Protein AF-A0AAW2BHH2-F1 (afdb_monomer)

Organism: NCBI:txid425828

Solvent-accessible surface area (backbone atoms only — not comparable to full-atom values): 12161 Å² total; per-residue (Å²): 84,79,45,75,45,79,40,82,60,41,51,57,51,28,44,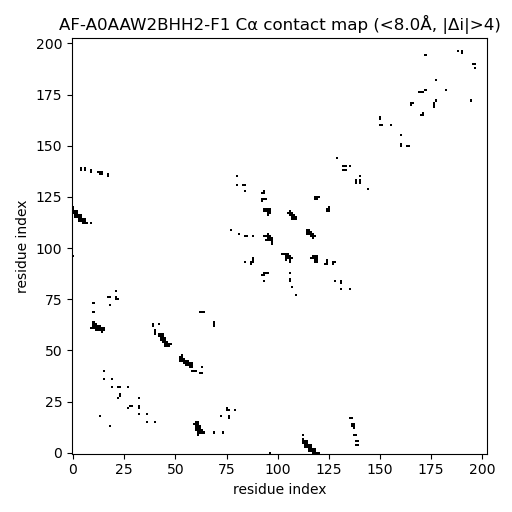57,72,58,46,53,52,41,45,51,73,73,64,53,55,66,71,58,52,51,52,54,50,52,63,61,62,70,52,71,45,62,48,74,57,96,87,41,81,42,75,83,44,72,62,93,46,27,46,61,82,91,42,78,65,41,56,55,55,50,50,52,49,50,49,48,52,48,53,56,51,50,50,36,32,73,72,61,52,36,68,22,46,55,93,45,98,87,46,74,65,43,44,66,48,83,48,95,52,51,30,39,38,28,29,53,94,40,70,69,32,50,51,50,50,51,55,56,38,58,74,37,68,44,51,63,38,70,68,47,54,51,53,49,49,55,55,70,69,46,98,60,62,69,72,55,41,54,47,52,54,31,54,83,60,69,63,48,90,39,75,66,51,46,59,76,64,73,57,87,72,64,96,80,72,81,83,55,102,78,77,72,93,74,86,83,86,78,136

Structure (mmCIF, N/CA/C/O backbone):
data_AF-A0AAW2BHH2-F1
#
_entry.id   AF-A0AAW2BHH2-F1
#
loop_
_atom_site.group_PDB
_atom_site.id
_atom_site.type_symbol
_atom_site.label_atom_id
_atom_site.label_alt_id
_atom_site.label_comp_id
_atom_site.label_asym_id
_atom_site.label_entity_id
_atom_site.label_seq_id
_atom_site.pdbx_PDB_ins_code
_atom_site.Cartn_x
_atom_site.Cartn_y
_atom_site.Cartn_z
_atom_site.occupancy
_atom_site.B_iso_or_equiv
_atom_site.auth_seq_id
_atom_site.auth_comp_id
_atom_site.auth_asym_id
_atom_site.auth_atom_id
_atom_site.pdbx_PDB_model_num
ATOM 1 N N . MET A 1 1 ? -19.112 -1.171 8.627 1.00 76.38 1 MET A N 1
ATOM 2 C CA . MET A 1 1 ? -18.986 -1.062 7.164 1.00 76.38 1 MET A CA 1
ATOM 3 C C . MET A 1 1 ? -17.786 -1.883 6.734 1.00 76.38 1 MET A C 1
ATOM 5 O O . MET A 1 1 ? -16.829 -1.964 7.495 1.00 76.38 1 MET A O 1
ATOM 9 N N . ALA A 1 2 ? -17.868 -2.522 5.568 1.00 76.38 2 ALA A N 1
ATOM 10 C CA . ALA A 1 2 ? -16.735 -3.192 4.944 1.00 76.38 2 ALA A CA 1
ATOM 11 C C . ALA A 1 2 ? -16.358 -2.416 3.679 1.00 76.38 2 ALA A C 1
ATOM 13 O O . ALA A 1 2 ? -17.188 -2.220 2.789 1.00 76.38 2 ALA A O 1
ATOM 14 N N . LEU A 1 3 ? -15.119 -1.951 3.637 1.00 78.38 3 LEU A N 1
ATOM 15 C CA . LEU A 1 3 ? -14.489 -1.291 2.515 1.00 78.38 3 LEU A CA 1
ATOM 16 C C . LEU A 1 3 ? -13.607 -2.311 1.800 1.00 78.38 3 LEU A C 1
ATOM 18 O O . LEU A 1 3 ? -12.568 -2.693 2.320 1.00 78.38 3 LEU A O 1
ATOM 22 N N . LYS A 1 4 ? -13.992 -2.734 0.597 1.00 76.62 4 LYS A N 1
ATOM 23 C CA . LYS A 1 4 ? -13.054 -3.435 -0.285 1.00 76.62 4 LYS A CA 1
ATOM 24 C C . LYS A 1 4 ? -12.142 -2.398 -0.960 1.00 76.62 4 LYS A C 1
ATOM 26 O O . LYS A 1 4 ? -12.599 -1.350 -1.413 1.00 76.62 4 LYS A O 1
ATOM 31 N N . LEU A 1 5 ? -10.857 -2.657 -1.029 1.00 72.81 5 LEU A N 1
ATOM 32 C CA . LEU A 1 5 ? -9.925 -1.933 -1.874 1.00 72.81 5 LEU A CA 1
ATOM 33 C C . LEU A 1 5 ? -9.566 -2.913 -2.976 1.00 72.81 5 LEU A C 1
ATOM 35 O O . LEU A 1 5 ? -8.912 -3.921 -2.728 1.00 72.81 5 LEU A O 1
ATOM 39 N N . ASP A 1 6 ? -10.112 -2.650 -4.155 1.00 62.47 6 ASP A N 1
ATOM 40 C CA . ASP A 1 6 ? -9.826 -3.425 -5.350 1.00 62.47 6 ASP A CA 1
ATOM 41 C C . ASP A 1 6 ? -8.616 -2.777 -6.017 1.00 62.47 6 ASP A C 1
ATOM 43 O O . ASP A 1 6 ? -8.711 -1.664 -6.548 1.00 62.47 6 ASP A O 1
ATOM 47 N N . ARG A 1 7 ? -7.445 -3.400 -5.874 1.00 61.69 7 ARG A N 1
ATOM 48 C CA . ARG A 1 7 ? -6.211 -2.868 -6.446 1.00 61.69 7 ARG A CA 1
ATOM 49 C C . ARG A 1 7 ? -6.013 -3.432 -7.845 1.00 61.69 7 ARG A C 1
ATOM 51 O O . ARG A 1 7 ? -5.146 -4.264 -8.083 1.00 61.69 7 ARG A O 1
ATOM 58 N N . SER A 1 8 ? -6.780 -2.922 -8.805 1.00 52.59 8 SER A N 1
ATOM 59 C CA . SER A 1 8 ? -6.508 -3.186 -10.219 1.00 52.59 8 SER A CA 1
ATOM 60 C C . SER A 1 8 ? -5.087 -2.715 -10.557 1.00 52.59 8 SER A C 1
ATOM 62 O O . SER A 1 8 ? -4.815 -1.511 -10.495 1.00 52.59 8 SER A O 1
ATOM 64 N N . LYS A 1 9 ? -4.200 -3.654 -10.914 1.00 64.38 9 LYS A N 1
ATOM 65 C CA . LYS A 1 9 ? -2.782 -3.398 -11.226 1.00 64.38 9 LYS A CA 1
ATOM 66 C C . LYS A 1 9 ? -2.009 -2.773 -10.054 1.00 64.38 9 LYS A C 1
ATOM 68 O O . LYS A 1 9 ? -1.330 -1.760 -10.215 1.00 64.38 9 LYS A O 1
ATOM 73 N N . ALA A 1 10 ? -2.144 -3.363 -8.864 1.00 65.12 10 ALA A N 1
ATOM 74 C CA . ALA A 1 10 ? -1.486 -2.905 -7.638 1.00 65.12 10 ALA A CA 1
ATOM 75 C C . ALA A 1 10 ? 0.036 -2.766 -7.794 1.00 65.12 10 ALA A C 1
ATOM 77 O O . ALA A 1 10 ? 0.622 -1.784 -7.337 1.00 65.12 10 ALA A O 1
ATOM 78 N N . TYR A 1 11 ? 0.644 -3.739 -8.477 1.00 68.31 11 TYR A N 1
ATOM 79 C CA . TYR A 1 11 ? 2.069 -3.769 -8.785 1.00 68.31 11 TYR A CA 1
ATOM 80 C C . TYR A 1 11 ? 2.482 -2.585 -9.656 1.00 68.31 11 TYR A C 1
ATOM 82 O O . TYR A 1 11 ? 3.465 -1.935 -9.340 1.00 68.31 11 TYR A O 1
ATOM 90 N N . ASP A 1 12 ? 1.705 -2.241 -10.682 1.00 68.75 12 ASP A N 1
ATOM 91 C CA . ASP A 1 12 ? 2.076 -1.228 -11.680 1.00 68.75 12 ASP A CA 1
ATOM 92 C C . ASP A 1 12 ? 1.965 0.215 -11.148 1.00 68.75 12 ASP A C 1
ATOM 94 O O . ASP A 1 12 ? 2.526 1.140 -11.727 1.00 68.75 12 ASP A O 1
ATOM 98 N N . ARG A 1 13 ? 1.215 0.434 -10.059 1.00 70.06 13 ARG A N 1
ATOM 99 C CA . ARG A 1 13 ? 0.904 1.776 -9.519 1.00 70.06 13 ARG A CA 1
ATOM 100 C C . ARG A 1 13 ? 1.629 2.110 -8.221 1.00 70.06 13 ARG A C 1
ATOM 102 O O . ARG A 1 13 ? 1.307 3.104 -7.572 1.00 70.06 13 ARG A O 1
ATOM 109 N N . LEU A 1 14 ? 2.550 1.259 -7.789 1.00 77.12 14 LEU A N 1
ATOM 110 C CA . LEU A 1 14 ? 3.230 1.451 -6.522 1.00 77.12 14 LEU A CA 1
ATOM 111 C C . LEU A 1 14 ? 4.313 2.532 -6.637 1.00 77.12 14 LEU A C 1
ATOM 113 O O . LEU A 1 14 ? 5.258 2.396 -7.406 1.00 77.12 14 LEU A O 1
ATOM 117 N N . GLU A 1 15 ? 4.189 3.607 -5.861 1.00 83.12 15 GLU A N 1
ATOM 118 C CA . GLU A 1 15 ? 5.183 4.683 -5.866 1.00 83.12 15 GLU A CA 1
ATOM 119 C C . GLU A 1 15 ? 6.467 4.275 -5.136 1.00 83.12 15 GLU A C 1
ATOM 121 O O . GLU A 1 15 ? 6.451 3.884 -3.965 1.00 83.12 15 GLU A O 1
ATOM 126 N N . TRP A 1 16 ? 7.600 4.429 -5.818 1.00 86.56 16 TRP A N 1
ATOM 127 C CA . TRP A 1 16 ? 8.924 4.093 -5.294 1.00 86.56 16 TRP A CA 1
ATOM 128 C C . TRP A 1 16 ? 9.300 4.912 -4.054 1.00 86.56 16 TRP A C 1
ATOM 130 O O . TRP A 1 16 ? 9.848 4.363 -3.100 1.00 86.56 16 TRP A O 1
ATOM 140 N N . GLY A 1 17 ? 8.928 6.197 -4.005 1.00 86.31 17 GLY A N 1
ATOM 141 C CA . GLY A 1 17 ? 9.189 7.049 -2.840 1.00 86.31 17 GLY A CA 1
ATOM 142 C C . GLY A 1 17 ? 8.531 6.529 -1.557 1.00 86.31 17 GLY A C 1
ATOM 143 O O . GLY A 1 17 ? 9.142 6.563 -0.489 1.00 86.31 17 GLY A O 1
ATOM 144 N N . TYR A 1 18 ? 7.318 5.977 -1.659 1.00 83.19 18 TYR A N 1
ATOM 145 C CA . TYR A 1 18 ? 6.652 5.332 -0.527 1.00 83.19 18 TYR A CA 1
ATOM 146 C C . TYR A 1 18 ? 7.375 4.050 -0.100 1.00 83.19 18 TYR A C 1
ATOM 148 O O . TYR A 1 18 ? 7.601 3.847 1.092 1.00 83.19 18 TYR A O 1
ATOM 156 N N . MET A 1 19 ? 7.783 3.207 -1.055 1.00 84.81 19 MET A N 1
ATOM 157 C CA . MET A 1 19 ? 8.531 1.985 -0.747 1.00 84.81 19 MET A CA 1
ATOM 158 C C . MET A 1 19 ? 9.811 2.291 0.027 1.00 84.81 19 MET A C 1
ATOM 160 O O . MET A 1 19 ? 10.048 1.690 1.071 1.00 84.81 19 MET A O 1
ATOM 164 N N . GLN A 1 20 ? 10.599 3.257 -0.445 1.00 89.50 20 GLN A N 1
ATOM 165 C CA . GLN A 1 20 ? 11.833 3.659 0.220 1.00 89.50 20 GLN A CA 1
ATOM 166 C C . GLN A 1 20 ? 11.577 4.067 1.675 1.00 89.50 20 GLN A C 1
ATOM 168 O O . GLN A 1 20 ? 12.274 3.606 2.577 1.00 89.50 20 GLN A O 1
ATOM 173 N N . GLN A 1 21 ? 10.547 4.884 1.917 1.00 86.94 21 GLN A N 1
ATOM 174 C CA . GLN A 1 21 ? 10.177 5.309 3.268 1.00 86.94 21 GLN A CA 1
ATOM 175 C C . GLN A 1 21 ? 9.778 4.126 4.153 1.00 86.94 21 GLN A C 1
ATOM 177 O O . GLN A 1 21 ? 10.190 4.082 5.310 1.00 86.94 21 GLN A O 1
ATOM 182 N N . VAL A 1 22 ? 9.017 3.161 3.625 1.00 85.62 22 VAL A N 1
ATOM 183 C CA . VAL A 1 22 ? 8.634 1.948 4.365 1.00 85.62 22 VAL A CA 1
ATOM 184 C C . VAL A 1 22 ? 9.862 1.125 4.740 1.00 85.62 22 VAL A C 1
ATOM 186 O O . VAL A 1 22 ? 10.006 0.766 5.905 1.00 85.62 22 VAL A O 1
ATOM 189 N N . LEU A 1 23 ? 10.774 0.880 3.797 1.00 86.25 23 LEU A N 1
ATOM 190 C CA . LEU A 1 23 ? 11.986 0.099 4.055 1.00 86.25 23 LEU A CA 1
ATOM 191 C C . LEU A 1 23 ? 12.881 0.773 5.107 1.00 86.25 23 LEU A C 1
ATOM 193 O O . LEU A 1 23 ? 13.354 0.120 6.036 1.00 86.25 23 LEU A O 1
ATOM 197 N N . VAL A 1 24 ? 13.053 2.094 5.026 1.00 89.00 24 VAL A N 1
ATOM 198 C CA . VAL A 1 24 ? 13.781 2.855 6.054 1.00 89.00 24 VAL A CA 1
ATOM 199 C C . VAL A 1 24 ? 13.074 2.752 7.408 1.00 89.00 24 VAL A C 1
ATOM 201 O O . VAL A 1 24 ? 13.722 2.538 8.430 1.00 89.00 24 VAL A O 1
ATOM 204 N N . LYS A 1 25 ? 11.740 2.853 7.440 1.00 85.44 25 LYS A N 1
ATOM 205 C CA . LYS A 1 25 ? 10.962 2.779 8.686 1.00 85.44 25 LYS A CA 1
ATOM 206 C C . LYS A 1 25 ? 10.978 1.390 9.326 1.00 85.44 25 LYS A C 1
ATOM 208 O O . LYS A 1 25 ? 10.884 1.299 10.544 1.00 85.44 25 LYS A O 1
ATOM 213 N N . MET A 1 26 ? 11.122 0.336 8.524 1.00 83.38 26 MET A N 1
ATOM 214 C CA . MET A 1 26 ? 11.316 -1.040 8.991 1.00 83.38 26 MET A CA 1
ATOM 215 C C . MET A 1 26 ? 12.713 -1.286 9.581 1.00 83.38 26 MET A C 1
ATOM 217 O O . MET A 1 26 ? 12.933 -2.329 10.187 1.00 83.38 26 MET A O 1
ATOM 221 N N . GLY A 1 27 ? 13.645 -0.335 9.443 1.00 85.56 27 GLY A N 1
ATOM 222 C CA . GLY A 1 27 ? 14.987 -0.424 10.019 1.00 85.56 27 GLY A CA 1
ATOM 223 C C . GLY A 1 27 ? 16.017 -1.104 9.117 1.00 85.56 27 GLY A C 1
ATOM 224 O O . GLY A 1 27 ? 17.076 -1.504 9.600 1.00 85.56 27 GLY A O 1
ATOM 225 N N . PHE A 1 28 ? 15.742 -1.242 7.816 1.00 87.50 28 PHE A N 1
ATOM 226 C CA . PHE A 1 28 ? 16.738 -1.758 6.880 1.00 87.50 28 PHE A CA 1
ATOM 227 C C . PHE A 1 28 ? 17.918 -0.792 6.734 1.00 87.50 28 PHE A C 1
ATOM 229 O O . PHE A 1 28 ? 17.757 0.429 6.707 1.00 87.50 28 PHE A O 1
ATOM 236 N N . HIS A 1 29 ? 19.120 -1.354 6.592 1.00 93.44 29 HIS A N 1
ATOM 237 C CA . HIS A 1 29 ? 20.343 -0.577 6.420 1.00 93.44 29 HIS A CA 1
ATOM 238 C C . HIS A 1 29 ? 20.291 0.260 5.131 1.00 93.44 29 HIS A C 1
ATOM 240 O O . HIS A 1 29 ? 19.939 -0.256 4.070 1.00 93.44 29 HIS A O 1
ATOM 246 N N . GLU A 1 30 ? 20.720 1.524 5.189 1.00 92.19 30 GLU A N 1
ATOM 247 C CA . GLU A 1 30 ? 20.618 2.486 4.078 1.00 92.19 30 GLU A CA 1
ATOM 248 C C . GLU A 1 30 ? 21.214 1.954 2.768 1.00 92.19 30 GLU A C 1
ATOM 250 O O . GLU A 1 30 ? 20.598 2.050 1.709 1.00 92.19 30 GLU A O 1
ATOM 255 N N . ARG A 1 31 ? 22.380 1.302 2.843 1.00 94.25 31 ARG A N 1
ATOM 256 C CA . ARG A 1 31 ? 23.014 0.659 1.680 1.00 94.25 31 ARG A CA 1
ATOM 257 C C . ARG A 1 31 ? 22.123 -0.398 1.022 1.00 94.25 31 ARG A C 1
ATOM 259 O O . ARG A 1 31 ? 22.086 -0.477 -0.199 1.00 94.25 31 ARG A O 1
ATOM 266 N N . TRP A 1 32 ? 21.423 -1.201 1.821 1.00 93.25 32 TRP A N 1
ATOM 267 C CA . TRP A 1 32 ? 20.520 -2.229 1.308 1.00 93.25 32 TRP A CA 1
ATOM 268 C C . TRP A 1 32 ? 19.291 -1.589 0.667 1.00 93.25 32 TRP A C 1
ATOM 270 O O . TRP A 1 32 ? 18.928 -1.952 -0.447 1.00 93.25 32 TRP A O 1
ATOM 280 N N . VAL A 1 33 ? 18.715 -0.570 1.314 1.00 91.75 33 VAL A N 1
ATOM 281 C CA . VAL A 1 33 ? 17.604 0.198 0.738 1.00 91.75 33 VAL A CA 1
ATOM 282 C C . VAL A 1 33 ? 18.014 0.799 -0.605 1.00 91.75 33 VAL A C 1
ATOM 284 O O . VAL A 1 33 ? 17.289 0.643 -1.580 1.00 91.75 33 VAL A O 1
ATOM 287 N N . LYS A 1 34 ? 19.195 1.418 -0.696 1.00 93.31 34 LYS A N 1
ATOM 288 C CA . LYS A 1 34 ? 19.705 2.000 -1.943 1.00 93.31 34 LYS A CA 1
ATOM 289 C C . LYS A 1 34 ? 19.821 0.964 -3.064 1.00 93.31 34 LYS A C 1
ATOM 291 O O . LYS A 1 34 ? 19.322 1.218 -4.154 1.00 93.31 34 LYS A O 1
ATOM 296 N N . LEU A 1 35 ? 20.399 -0.205 -2.781 1.00 93.00 35 LEU A N 1
ATOM 297 C CA . LEU A 1 35 ? 20.503 -1.298 -3.756 1.00 93.00 35 LEU A CA 1
ATOM 298 C C . LEU A 1 35 ? 19.124 -1.751 -4.247 1.00 93.00 35 LEU A C 1
ATOM 300 O O . LEU A 1 35 ? 18.903 -1.888 -5.444 1.00 93.00 35 LEU A O 1
ATOM 304 N N . MET A 1 36 ? 18.171 -1.921 -3.332 1.00 90.31 36 MET A N 1
ATOM 305 C CA . MET A 1 36 ? 16.802 -2.302 -3.680 1.00 90.31 36 MET A CA 1
ATOM 306 C C . MET A 1 36 ? 16.116 -1.246 -4.555 1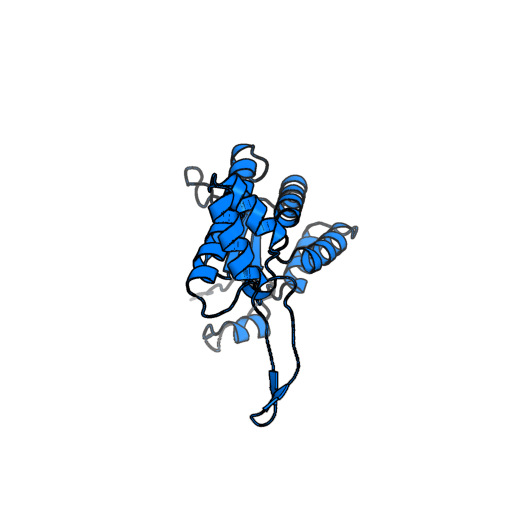.00 90.31 36 MET A C 1
ATOM 308 O O . MET A 1 36 ? 15.450 -1.592 -5.531 1.00 90.31 36 MET A O 1
ATOM 312 N N . MET A 1 37 ? 16.313 0.040 -4.244 1.00 89.94 37 MET A N 1
ATOM 313 C CA . MET A 1 37 ? 15.797 1.149 -5.049 1.00 89.94 37 MET A CA 1
ATOM 314 C C . MET A 1 37 ? 16.432 1.182 -6.446 1.00 89.94 37 MET A C 1
ATOM 316 O O . MET A 1 37 ? 15.727 1.383 -7.432 1.00 89.94 37 MET A O 1
ATOM 320 N N . GLU A 1 38 ? 17.735 0.931 -6.568 1.00 89.94 38 GLU A N 1
ATOM 321 C CA . GLU A 1 38 ? 18.419 0.806 -7.864 1.00 89.94 38 GLU A CA 1
ATOM 322 C C . GLU A 1 38 ? 17.867 -0.377 -8.682 1.00 89.94 38 GLU A C 1
ATOM 324 O O . GLU A 1 38 ? 17.618 -0.237 -9.883 1.00 89.94 38 GLU A O 1
ATOM 329 N N . CYS A 1 39 ? 17.579 -1.518 -8.042 1.00 87.38 39 CYS A N 1
ATOM 330 C CA . CYS A 1 39 ? 16.996 -2.686 -8.711 1.00 87.38 39 CYS A CA 1
ATOM 331 C C . CYS A 1 39 ? 15.612 -2.402 -9.309 1.00 87.38 39 CYS A C 1
ATOM 333 O O . CYS A 1 39 ? 15.333 -2.831 -10.427 1.00 87.38 39 CYS A O 1
ATOM 335 N N . ILE A 1 40 ? 14.743 -1.685 -8.591 1.00 86.38 40 ILE A N 1
ATOM 336 C CA . ILE A 1 40 ? 13.385 -1.396 -9.081 1.00 86.38 40 ILE A CA 1
ATOM 337 C C . ILE A 1 40 ? 13.343 -0.228 -10.075 1.00 86.38 40 ILE A C 1
ATOM 339 O O . ILE A 1 40 ? 12.488 -0.223 -10.958 1.00 86.38 40 ILE A O 1
ATOM 343 N N . THR A 1 41 ? 14.251 0.748 -9.955 1.00 86.06 41 THR A N 1
ATOM 344 C CA . THR A 1 41 ? 14.231 1.975 -10.777 1.00 86.06 41 THR A CA 1
ATOM 345 C C . THR A 1 41 ? 14.940 1.837 -12.121 1.00 86.06 41 THR A C 1
ATOM 347 O O . THR A 1 41 ? 14.629 2.570 -13.056 1.00 86.06 41 THR A O 1
ATOM 350 N N . SER A 1 42 ? 15.868 0.885 -12.244 1.00 84.31 42 SER A N 1
ATOM 351 C CA . SER A 1 42 ? 16.649 0.647 -13.467 1.00 84.31 42 SER A CA 1
ATOM 352 C C . SER A 1 42 ? 15.906 -0.140 -14.552 1.00 84.31 42 SER A C 1
ATOM 354 O O . SER A 1 42 ? 16.411 -0.281 -15.667 1.00 84.31 42 SER A O 1
ATOM 356 N N . ALA A 1 43 ? 14.713 -0.662 -14.256 1.00 80.69 43 ALA A N 1
ATOM 357 C CA . ALA A 1 43 ? 13.930 -1.430 -15.215 1.00 80.69 43 ALA A CA 1
ATOM 358 C C . ALA A 1 43 ? 13.473 -0.553 -16.392 1.00 80.69 43 ALA A C 1
ATOM 360 O O . ALA A 1 43 ? 12.948 0.536 -16.194 1.00 80.69 43 ALA A O 1
ATOM 361 N N . THR A 1 44 ? 13.606 -1.057 -17.619 1.00 81.25 44 THR A N 1
ATOM 362 C CA . THR A 1 44 ? 13.081 -0.419 -18.834 1.00 81.25 44 THR A CA 1
ATOM 363 C C . THR A 1 44 ? 12.229 -1.408 -19.620 1.00 81.25 44 THR A C 1
ATOM 365 O O . THR A 1 44 ? 12.448 -2.622 -19.583 1.00 81.25 44 THR A O 1
ATOM 368 N N . TYR A 1 45 ? 11.221 -0.892 -20.320 1.00 81.94 45 TYR A N 1
ATOM 369 C CA . TYR A 1 45 ? 10.287 -1.692 -21.104 1.00 81.94 45 TYR A CA 1
ATOM 370 C C . TYR A 1 45 ? 10.377 -1.327 -22.587 1.00 81.94 45 TYR A C 1
ATOM 372 O O . TYR A 1 45 ? 10.587 -0.173 -22.954 1.00 81.94 45 TYR A O 1
ATOM 380 N N . SER A 1 46 ? 10.175 -2.323 -23.445 1.00 83.00 46 SER A N 1
ATOM 381 C CA . SER A 1 46 ? 9.976 -2.146 -24.886 1.00 83.00 46 SER A CA 1
ATOM 382 C C . SER A 1 46 ? 8.752 -2.949 -25.310 1.00 83.00 46 SER A C 1
ATOM 384 O O . SER A 1 46 ? 8.431 -3.971 -24.698 1.00 83.00 46 SER A O 1
ATOM 386 N N . VAL A 1 47 ? 8.040 -2.472 -26.327 1.00 84.00 47 VAL A N 1
ATOM 387 C CA . VAL A 1 47 ? 6.854 -3.145 -26.861 1.00 84.00 47 VAL A CA 1
ATOM 388 C C . VAL A 1 47 ? 7.272 -3.913 -28.101 1.00 84.00 47 VAL A C 1
ATOM 390 O O . VAL A 1 47 ? 7.894 -3.354 -28.995 1.00 84.00 47 VAL A O 1
ATOM 393 N N . ILE A 1 48 ? 6.948 -5.200 -28.175 1.00 85.44 48 ILE A N 1
ATOM 394 C CA . ILE A 1 48 ? 7.214 -5.990 -29.378 1.00 85.44 48 ILE A CA 1
ATOM 395 C C . ILE A 1 48 ? 6.023 -5.822 -30.323 1.00 85.44 48 ILE A C 1
ATOM 397 O O . ILE A 1 48 ? 4.910 -6.218 -29.983 1.00 85.44 48 ILE A O 1
ATOM 401 N N . ILE A 1 49 ? 6.259 -5.239 -31.498 1.00 89.31 49 ILE A N 1
ATOM 402 C CA . ILE A 1 49 ? 5.263 -5.064 -32.561 1.00 89.31 49 ILE A CA 1
ATOM 403 C C . ILE A 1 49 ? 5.766 -5.852 -33.769 1.00 89.31 49 ILE A C 1
ATOM 405 O O . ILE A 1 49 ? 6.869 -5.609 -34.246 1.00 89.31 49 ILE A O 1
ATOM 409 N N . ASN A 1 50 ? 4.982 -6.830 -34.231 1.00 91.38 50 ASN A N 1
ATOM 410 C CA . ASN A 1 50 ? 5.338 -7.708 -35.357 1.00 91.38 50 ASN A CA 1
ATOM 411 C C . ASN A 1 50 ? 6.699 -8.425 -35.209 1.00 91.38 50 ASN A C 1
ATOM 413 O O . ASN A 1 50 ? 7.384 -8.674 -36.192 1.00 91.38 50 ASN A O 1
ATOM 417 N N . GLY A 1 51 ? 7.097 -8.765 -33.977 1.00 87.69 51 GLY A N 1
ATOM 418 C CA . GLY A 1 51 ? 8.366 -9.452 -33.690 1.00 87.69 51 GLY A CA 1
ATOM 419 C C . GLY A 1 51 ? 9.564 -8.523 -33.471 1.00 87.69 51 GLY A C 1
ATOM 420 O O . GLY A 1 51 ? 10.585 -8.970 -32.953 1.00 87.69 51 GLY A O 1
ATOM 421 N N . GLU A 1 52 ? 9.425 -7.227 -33.751 1.00 84.50 52 GLU A N 1
ATOM 422 C CA . GLU A 1 52 ? 10.482 -6.237 -33.549 1.00 84.50 52 GLU A CA 1
ATOM 423 C C . GLU A 1 52 ? 10.233 -5.378 -32.306 1.00 84.50 52 GLU A C 1
ATOM 425 O O . GLU A 1 52 ? 9.111 -4.939 -32.026 1.00 84.50 52 GLU A O 1
ATOM 430 N N . ARG A 1 53 ? 11.298 -5.117 -31.541 1.00 86.56 53 ARG A N 1
ATOM 431 C CA . ARG A 1 53 ? 11.237 -4.271 -30.343 1.00 86.56 53 ARG A CA 1
ATOM 432 C C . ARG A 1 53 ? 11.103 -2.806 -30.743 1.00 86.56 53 ARG A C 1
ATOM 434 O O . ARG A 1 53 ? 11.987 -2.252 -31.384 1.00 86.56 53 ARG A O 1
ATOM 441 N N . HIS A 1 54 ? 10.027 -2.182 -30.290 1.00 82.31 54 HIS A N 1
ATOM 442 C CA . HIS A 1 54 ? 9.695 -0.789 -30.525 1.00 82.31 54 HIS A CA 1
ATOM 443 C C . HIS A 1 54 ? 9.573 -0.026 -29.203 1.00 82.31 54 HIS A C 1
ATOM 445 O O . HIS A 1 54 ? 8.952 -0.482 -28.238 1.00 82.31 54 HIS A O 1
ATOM 451 N N . GLY A 1 55 ? 10.130 1.184 -29.192 1.00 79.56 55 GLY A N 1
ATOM 452 C CA . GLY A 1 55 ? 10.040 2.115 -28.072 1.00 79.56 55 GLY A CA 1
ATOM 453 C C . GLY A 1 55 ? 10.965 1.793 -26.895 1.00 79.56 55 GLY A C 1
ATOM 454 O O . GLY A 1 55 ? 11.420 0.666 -26.700 1.00 79.56 55 GLY A O 1
ATOM 455 N N . HIS A 1 56 ? 11.224 2.826 -26.097 1.00 83.19 56 HIS A N 1
ATOM 456 C CA . HIS A 1 56 ? 11.975 2.756 -24.850 1.00 83.19 56 HIS A CA 1
ATOM 457 C C . HIS A 1 56 ? 11.157 3.453 -23.764 1.00 83.19 56 HIS A C 1
ATOM 459 O O . HIS A 1 56 ? 11.087 4.681 -23.708 1.00 83.19 56 HIS A O 1
ATOM 465 N N . ILE A 1 57 ? 10.483 2.660 -22.937 1.00 83.19 57 ILE A N 1
ATOM 466 C CA . ILE A 1 57 ? 9.598 3.146 -21.883 1.00 83.19 57 ILE A CA 1
ATOM 467 C C . ILE A 1 57 ? 10.343 3.029 -20.560 1.00 83.19 57 ILE A C 1
ATOM 469 O O . ILE A 1 57 ? 10.673 1.929 -20.112 1.00 83.19 57 ILE A O 1
ATOM 473 N N . ILE A 1 58 ? 10.582 4.174 -19.929 1.00 81.44 58 ILE A N 1
ATOM 474 C CA . ILE A 1 58 ? 11.123 4.246 -18.574 1.00 81.44 58 ILE A CA 1
ATOM 475 C C . ILE A 1 58 ? 9.927 4.342 -17.618 1.00 81.44 58 ILE A C 1
ATOM 477 O O . ILE A 1 58 ? 9.164 5.308 -17.706 1.00 81.44 58 ILE A O 1
ATOM 481 N N . PRO A 1 59 ? 9.709 3.352 -16.740 1.00 81.06 59 PRO A N 1
ATOM 482 C CA . PRO A 1 59 ? 8.670 3.433 -15.730 1.00 81.06 59 PRO A CA 1
ATOM 483 C C . PRO A 1 59 ? 8.997 4.534 -14.720 1.00 81.06 59 PRO A C 1
ATOM 485 O O . PRO A 1 59 ? 10.143 4.714 -14.320 1.00 81.06 59 PRO A O 1
ATOM 488 N N . THR A 1 60 ? 7.971 5.244 -14.263 1.00 76.69 60 THR A N 1
ATOM 489 C CA . THR A 1 60 ? 8.078 6.218 -13.162 1.00 76.69 60 THR A CA 1
ATOM 490 C C . THR A 1 60 ? 7.602 5.641 -11.828 1.00 76.69 60 THR A C 1
ATOM 492 O O . THR A 1 60 ? 7.559 6.340 -10.818 1.00 76.69 60 THR A O 1
ATOM 495 N N . GLY A 1 61 ? 7.179 4.377 -11.828 1.00 80.56 61 GLY A N 1
ATOM 496 C CA . GLY A 1 61 ? 6.625 3.687 -10.679 1.00 80.56 61 GLY A CA 1
ATOM 497 C C . GLY A 1 61 ? 6.213 2.265 -11.028 1.00 80.56 61 GLY A C 1
ATOM 498 O O . GLY A 1 61 ? 6.215 1.850 -12.188 1.00 80.56 61 GLY A O 1
ATOM 499 N N . GLY A 1 62 ? 5.845 1.538 -9.986 1.00 79.81 62 GLY A N 1
ATOM 500 C CA . GLY A 1 62 ? 5.421 0.158 -10.058 1.00 79.81 62 GLY A CA 1
ATOM 501 C C . GLY A 1 62 ? 6.562 -0.848 -9.953 1.00 79.81 62 GLY A C 1
ATOM 502 O O . GLY A 1 62 ? 7.738 -0.504 -9.848 1.00 79.81 62 GLY A O 1
ATOM 503 N N . LEU A 1 63 ? 6.185 -2.118 -9.923 1.00 82.25 63 LEU A N 1
ATOM 504 C CA . LEU A 1 63 ? 7.079 -3.253 -9.756 1.00 82.25 63 LEU A CA 1
ATOM 505 C C . LEU A 1 63 ? 6.980 -4.186 -10.952 1.00 82.25 63 LEU A C 1
ATOM 507 O O . LEU A 1 63 ? 5.930 -4.307 -11.586 1.00 82.25 63 LEU A O 1
ATOM 511 N N . ARG A 1 64 ? 8.087 -4.862 -11.250 1.00 81.56 64 ARG A N 1
ATOM 512 C CA . ARG A 1 64 ? 8.164 -5.774 -12.383 1.00 81.56 64 ARG A CA 1
ATOM 513 C C . ARG A 1 64 ? 7.361 -7.036 -12.077 1.00 81.56 64 ARG A C 1
ATOM 515 O O . ARG A 1 64 ? 7.676 -7.789 -11.160 1.00 81.56 64 ARG A O 1
ATOM 522 N N . GLN A 1 65 ? 6.328 -7.302 -12.869 1.00 74.44 65 GLN A N 1
ATOM 523 C CA . GLN A 1 65 ? 5.583 -8.554 -12.746 1.00 74.44 65 GLN A CA 1
ATOM 524 C C . GLN A 1 65 ? 6.465 -9.747 -13.146 1.00 74.44 65 GLN A C 1
ATOM 526 O O . GLN A 1 65 ? 7.227 -9.678 -14.112 1.00 74.44 65 GLN A O 1
ATOM 531 N N . GLY A 1 66 ? 6.363 -10.839 -12.387 1.00 75.25 66 GLY A N 1
ATOM 532 C CA . GLY A 1 66 ? 7.163 -12.052 -12.593 1.00 75.25 66 GLY A CA 1
ATOM 533 C C . GLY A 1 66 ? 8.562 -12.018 -11.970 1.00 75.25 66 GLY A C 1
ATOM 534 O O . GLY A 1 66 ? 9.265 -13.022 -12.029 1.00 75.25 66 GLY A O 1
ATOM 535 N N . ASP A 1 67 ? 8.962 -10.907 -11.348 1.00 79.62 67 ASP A N 1
ATOM 536 C CA . ASP A 1 67 ? 10.175 -10.843 -10.535 1.00 79.62 67 ASP A CA 1
ATOM 537 C C . ASP A 1 67 ? 9.874 -11.312 -9.094 1.00 79.62 67 ASP A C 1
ATOM 539 O O . ASP A 1 67 ? 8.993 -10.742 -8.438 1.00 79.62 67 ASP A O 1
ATOM 543 N N . PRO A 1 68 ? 10.582 -12.331 -8.568 1.00 80.94 68 PRO A N 1
ATOM 544 C CA . PRO A 1 68 ? 10.372 -12.811 -7.204 1.00 80.94 68 PRO A CA 1
ATOM 545 C C . PRO A 1 68 ? 10.583 -11.720 -6.144 1.00 80.94 68 PRO A C 1
ATOM 547 O O . PRO A 1 68 ? 9.899 -11.733 -5.121 1.00 80.94 68 PRO A O 1
ATOM 550 N N . LEU A 1 69 ? 11.470 -10.748 -6.383 1.00 82.94 69 LEU A N 1
ATOM 551 C CA . LEU A 1 69 ? 11.747 -9.661 -5.439 1.00 82.94 69 LEU A CA 1
ATOM 552 C C . LEU A 1 69 ? 10.556 -8.705 -5.296 1.00 82.94 69 LEU A C 1
ATOM 554 O O . LEU A 1 69 ? 10.218 -8.259 -4.197 1.00 82.94 69 LEU A O 1
ATOM 558 N N . SER A 1 70 ? 9.883 -8.440 -6.414 1.00 81.81 70 SER A N 1
ATOM 559 C CA . SER A 1 70 ? 8.730 -7.547 -6.499 1.00 81.81 70 SER A CA 1
ATOM 560 C C . SER A 1 70 ? 7.561 -8.004 -5.614 1.00 81.81 70 SER A C 1
ATOM 562 O O . SER A 1 70 ? 6.859 -7.170 -5.038 1.00 81.81 70 SER A O 1
ATOM 564 N N . LEU A 1 71 ? 7.379 -9.316 -5.416 1.00 80.12 71 LEU A N 1
ATOM 565 C CA . LEU A 1 71 ? 6.364 -9.844 -4.498 1.00 80.12 71 LEU A CA 1
ATOM 566 C C . LEU A 1 71 ? 6.657 -9.470 -3.036 1.00 80.12 71 LEU A C 1
ATOM 568 O O . LEU A 1 71 ? 5.771 -8.979 -2.337 1.00 80.12 71 LEU A O 1
ATOM 572 N N . TYR A 1 72 ? 7.896 -9.661 -2.579 1.00 84.06 72 TYR A N 1
ATOM 573 C CA . TYR A 1 72 ? 8.289 -9.349 -1.201 1.00 84.06 72 TYR A CA 1
ATOM 574 C C . TYR A 1 72 ? 8.237 -7.851 -0.915 1.00 84.06 72 TYR A C 1
ATOM 576 O O . TYR A 1 72 ? 7.746 -7.430 0.131 1.00 84.06 72 TYR A O 1
ATOM 584 N N . LEU A 1 73 ? 8.688 -7.037 -1.868 1.00 83.12 73 LEU A N 1
ATOM 585 C CA . LEU A 1 73 ? 8.616 -5.584 -1.767 1.00 83.12 73 LEU A CA 1
ATOM 586 C C . LEU A 1 73 ? 7.176 -5.082 -1.629 1.00 83.12 73 LEU A C 1
ATOM 588 O O . LEU A 1 73 ? 6.883 -4.223 -0.796 1.00 83.12 73 LEU A O 1
ATOM 592 N N . PHE A 1 74 ? 6.256 -5.660 -2.400 1.00 80.44 74 PHE A N 1
ATOM 593 C CA . PHE A 1 74 ? 4.839 -5.344 -2.294 1.00 80.44 74 PHE A CA 1
ATOM 594 C C . PHE A 1 74 ? 4.252 -5.730 -0.930 1.00 80.44 74 PHE A C 1
ATOM 596 O O . PHE A 1 74 ? 3.512 -4.939 -0.340 1.00 80.44 74 PHE A O 1
ATOM 603 N N . LEU A 1 75 ? 4.610 -6.905 -0.400 1.00 80.31 75 LEU A N 1
ATOM 604 C CA . LEU A 1 75 ? 4.192 -7.340 0.936 1.00 80.31 75 LEU A CA 1
ATOM 605 C C . LEU A 1 75 ? 4.699 -6.388 2.025 1.00 80.31 75 LEU A C 1
ATOM 607 O O . LEU A 1 75 ? 3.917 -5.993 2.885 1.00 80.31 75 LEU A O 1
ATOM 611 N N . MET A 1 76 ? 5.954 -5.938 1.946 1.00 82.50 76 MET A N 1
ATOM 612 C CA . MET A 1 76 ? 6.495 -4.954 2.891 1.00 82.50 76 MET A CA 1
ATOM 613 C C . MET A 1 76 ? 5.726 -3.626 2.845 1.00 82.50 76 MET A C 1
ATOM 615 O O . MET A 1 76 ? 5.412 -3.046 3.883 1.00 82.50 76 MET A O 1
ATOM 619 N N . CYS A 1 77 ? 5.334 -3.159 1.659 1.00 82.06 77 CYS A N 1
ATOM 620 C CA . CYS A 1 77 ? 4.476 -1.980 1.536 1.00 82.06 77 CYS A CA 1
ATOM 621 C C . CYS A 1 77 ? 3.092 -2.174 2.180 1.00 82.06 77 CYS A C 1
ATOM 623 O O . CYS A 1 77 ? 2.580 -1.256 2.820 1.00 82.06 77 CYS A O 1
ATOM 625 N N . ILE A 1 78 ? 2.481 -3.353 2.033 1.00 81.00 78 ILE A N 1
ATOM 626 C CA . ILE A 1 78 ? 1.210 -3.675 2.703 1.00 81.00 78 ILE A CA 1
ATOM 627 C C . ILE A 1 78 ? 1.393 -3.713 4.220 1.00 81.00 78 ILE A C 1
ATOM 629 O O . ILE A 1 78 ? 0.534 -3.207 4.936 1.00 81.00 78 ILE A O 1
ATOM 633 N N . GLU A 1 79 ? 2.505 -4.255 4.707 1.00 83.50 79 GLU A N 1
ATOM 634 C CA . GLU A 1 79 ? 2.830 -4.286 6.134 1.00 83.50 79 GLU A CA 1
ATOM 635 C C . GLU A 1 79 ? 2.964 -2.865 6.712 1.00 83.50 79 GLU A C 1
ATOM 637 O O . GLU A 1 79 ? 2.485 -2.571 7.807 1.00 83.50 79 GLU A O 1
ATOM 642 N N . GLY A 1 80 ? 3.502 -1.921 5.933 1.00 83.19 80 GLY A N 1
ATOM 643 C CA . GLY A 1 80 ? 3.473 -0.498 6.281 1.00 83.19 80 GLY A CA 1
ATOM 644 C C . GLY A 1 80 ? 2.046 0.044 6.465 1.00 83.19 80 GLY A C 1
ATOM 645 O O . GLY A 1 80 ? 1.766 0.756 7.433 1.00 83.19 80 GLY A O 1
ATOM 646 N N . LEU A 1 81 ? 1.116 -0.317 5.572 1.00 83.25 81 LEU A N 1
ATOM 647 C CA . LEU A 1 81 ? -0.304 0.036 5.700 1.00 83.25 81 LEU A CA 1
ATOM 648 C C . LEU A 1 81 ? -0.976 -0.675 6.889 1.00 83.25 81 LEU A C 1
ATOM 650 O O . LEU A 1 81 ? -1.776 -0.048 7.587 1.00 83.25 81 LEU A O 1
ATOM 654 N N . HIS A 1 82 ? -0.635 -1.943 7.146 1.00 85.38 82 HIS A N 1
ATOM 655 C CA . HIS A 1 82 ? -1.053 -2.680 8.343 1.00 85.38 82 HIS A CA 1
ATOM 656 C C . HIS A 1 82 ? -0.666 -1.897 9.597 1.00 85.38 82 HIS A C 1
ATOM 658 O O . HIS A 1 82 ? -1.540 -1.566 10.395 1.00 85.38 82 HIS A O 1
ATOM 664 N N . GLY A 1 83 ? 0.607 -1.510 9.726 1.00 85.19 83 GLY A N 1
ATOM 665 C CA . GLY A 1 83 ? 1.105 -0.739 10.864 1.00 85.19 83 GLY A CA 1
ATOM 666 C C . GLY A 1 83 ? 0.344 0.574 11.076 1.00 85.19 83 GLY A C 1
ATOM 667 O O . GLY A 1 83 ? -0.075 0.874 12.193 1.00 85.19 83 GLY A O 1
ATOM 668 N N . LEU A 1 84 ? 0.080 1.325 10.001 1.00 85.88 84 LEU A N 1
ATOM 669 C CA . LEU A 1 84 ? -0.695 2.571 10.058 1.00 85.88 84 LEU A CA 1
ATOM 670 C C . LEU A 1 84 ? -2.132 2.363 10.567 1.00 85.88 84 LEU A C 1
ATOM 672 O O . LEU A 1 84 ? -2.609 3.137 11.400 1.00 85.88 84 LEU A O 1
ATOM 676 N N . ILE A 1 85 ? -2.823 1.327 10.086 1.00 86.88 85 ILE A N 1
ATOM 677 C CA . ILE A 1 85 ? -4.189 1.003 10.524 1.00 86.88 85 ILE A CA 1
ATOM 678 C C . ILE A 1 85 ? -4.185 0.456 11.953 1.00 86.88 85 ILE A C 1
ATOM 680 O O . ILE A 1 85 ? -5.075 0.789 12.730 1.00 86.88 85 ILE A O 1
ATOM 684 N N . SER A 1 86 ? -3.190 -0.350 12.317 1.00 88.50 86 SER A N 1
ATOM 685 C CA . SER A 1 86 ? -3.038 -0.914 13.660 1.00 88.50 86 SER A CA 1
ATOM 686 C C . SER A 1 86 ? -2.809 0.173 14.713 1.00 88.50 86 SER A C 1
ATOM 688 O O . SER A 1 86 ? -3.411 0.109 15.784 1.00 88.50 86 SER A O 1
ATOM 690 N N . ILE A 1 87 ? -2.026 1.213 14.398 1.00 87.69 87 ILE A N 1
ATOM 691 C CA . ILE A 1 87 ? -1.862 2.393 15.265 1.00 87.69 87 ILE A CA 1
ATOM 692 C C . ILE A 1 87 ? -3.200 3.121 15.432 1.00 87.69 87 ILE A C 1
ATOM 694 O O . ILE A 1 87 ? -3.666 3.292 16.554 1.00 87.69 87 ILE A O 1
ATOM 698 N N . ALA A 1 88 ? -3.879 3.451 14.330 1.00 89.69 88 ALA A N 1
ATOM 699 C CA . ALA A 1 88 ? -5.183 4.117 14.392 1.00 89.69 88 ALA A CA 1
ATOM 700 C C . ALA A 1 88 ? -6.244 3.280 15.133 1.00 89.69 88 ALA A C 1
ATOM 702 O O . ALA A 1 88 ? -7.144 3.816 15.780 1.00 89.69 88 ALA A O 1
ATOM 703 N N . ALA A 1 89 ? -6.148 1.951 15.066 1.00 90.31 89 ALA A N 1
ATOM 704 C CA . ALA A 1 89 ? -7.026 1.058 15.807 1.00 90.31 89 ALA A CA 1
ATOM 705 C C . ALA A 1 89 ? -6.734 1.051 17.310 1.00 90.31 89 ALA A C 1
ATOM 707 O O . ALA A 1 89 ? -7.667 1.082 18.117 1.00 90.31 89 ALA A O 1
ATOM 708 N N . ARG A 1 90 ? -5.452 1.049 17.687 1.00 90.19 90 ARG A N 1
ATOM 709 C CA . ARG A 1 90 ? -5.003 1.176 19.078 1.00 90.19 90 ARG A CA 1
ATOM 710 C C . ARG A 1 90 ? -5.437 2.511 19.687 1.00 90.19 90 ARG A C 1
ATOM 712 O O . ARG A 1 90 ? -5.905 2.526 20.822 1.00 90.19 90 ARG A O 1
ATOM 719 N N . ASP A 1 91 ? -5.380 3.585 18.908 1.00 92.06 91 ASP A N 1
ATOM 720 C CA . ASP A 1 91 ? -5.778 4.933 19.329 1.00 92.06 91 ASP A CA 1
ATOM 721 C C . ASP A 1 91 ? -7.310 5.135 19.330 1.00 92.06 91 ASP A C 1
ATOM 723 O O . ASP A 1 91 ? -7.807 6.233 19.565 1.00 92.06 91 ASP A O 1
ATOM 727 N N . ASN A 1 92 ? -8.091 4.067 19.102 1.00 89.50 92 ASN A N 1
ATOM 728 C CA . ASN A 1 92 ? -9.555 4.075 18.977 1.00 89.50 92 ASN A CA 1
ATOM 729 C C . ASN A 1 92 ? -10.108 4.976 17.853 1.00 89.50 92 ASN A C 1
ATOM 731 O O . ASN A 1 92 ? -11.317 5.215 17.805 1.00 89.50 92 ASN A O 1
ATOM 735 N N . GLU A 1 93 ? -9.269 5.411 16.914 1.00 88.75 93 GLU A N 1
ATOM 736 C CA . GLU A 1 93 ? -9.686 6.167 15.731 1.00 88.75 93 GLU A CA 1
ATOM 737 C C . GLU A 1 93 ? -10.322 5.262 14.666 1.00 88.75 93 GLU A C 1
ATOM 739 O O . GLU A 1 93 ? -11.154 5.715 13.885 1.00 88.75 93 GLU A O 1
ATOM 744 N N . ILE A 1 94 ? -9.961 3.972 14.639 1.00 88.69 94 ILE A N 1
ATOM 745 C CA . ILE A 1 94 ? -10.596 2.947 13.798 1.00 88.69 94 ILE A CA 1
ATOM 746 C C . ILE A 1 94 ? -10.995 1.759 14.668 1.00 88.69 94 ILE A C 1
ATOM 748 O O . ILE A 1 94 ? -10.173 0.944 15.075 1.00 88.69 94 ILE A O 1
ATOM 752 N N . ARG A 1 95 ? -12.293 1.598 14.935 1.00 86.75 95 ARG A N 1
ATOM 753 C CA . ARG A 1 95 ? -12.753 0.540 15.851 1.00 86.75 95 ARG A CA 1
ATOM 754 C C . ARG A 1 95 ? -12.807 -0.854 15.241 1.00 86.75 95 ARG A C 1
ATOM 756 O O . ARG A 1 95 ? -12.836 -1.830 15.986 1.00 86.75 95 ARG A O 1
ATOM 763 N N . GLY A 1 96 ? -12.897 -0.966 13.920 1.00 86.94 96 GLY A N 1
ATOM 764 C CA . GLY A 1 96 ? -13.143 -2.251 13.272 1.00 86.94 96 GLY A CA 1
ATOM 765 C C . GLY A 1 96 ? -14.552 -2.805 13.502 1.00 86.94 96 GLY A C 1
ATOM 766 O O . GLY A 1 96 ? -15.497 -2.106 13.895 1.00 86.94 96 GLY A O 1
ATOM 767 N N . VAL A 1 97 ? -14.704 -4.096 13.223 1.00 87.56 97 VAL A N 1
ATOM 768 C CA . VAL A 1 97 ? -15.935 -4.868 13.410 1.00 87.56 97 VAL A CA 1
ATOM 769 C C . VAL A 1 97 ? -15.616 -6.106 14.246 1.00 87.56 97 VAL A C 1
ATOM 771 O O . VAL A 1 97 ? -14.579 -6.727 14.065 1.00 87.56 97 VAL A O 1
ATOM 774 N N . SER A 1 98 ? -16.509 -6.468 15.166 1.00 87.06 98 SER A N 1
ATOM 775 C CA . SER A 1 98 ? -16.445 -7.739 15.889 1.00 87.06 98 SER A CA 1
ATOM 776 C C . SER A 1 98 ? -17.757 -8.488 15.692 1.00 87.06 98 SER A C 1
ATOM 778 O O . SER A 1 98 ? -18.819 -7.862 15.616 1.00 87.06 98 SER A O 1
ATOM 780 N N . ILE A 1 99 ? -17.666 -9.810 15.557 1.00 83.81 99 ILE A N 1
ATOM 781 C CA . ILE A 1 99 ? -18.809 -10.700 15.310 1.00 83.81 99 ILE A CA 1
ATOM 782 C C . ILE A 1 99 ? -19.574 -10.963 16.616 1.00 83.81 99 ILE A C 1
ATOM 784 O O . ILE A 1 99 ? -20.795 -11.084 16.605 1.00 83.81 99 ILE A O 1
ATOM 788 N N . CYS A 1 100 ? -18.880 -10.987 17.756 1.00 86.88 100 CYS A N 1
ATOM 789 C CA . CYS A 1 100 ? -19.460 -11.224 19.076 1.00 86.88 100 CYS A CA 1
ATOM 790 C C . CYS A 1 100 ? -18.928 -10.210 20.101 1.00 86.88 100 CYS A C 1
ATOM 792 O O . CYS A 1 100 ? -17.859 -9.634 19.925 1.00 86.88 100 CYS A O 1
ATOM 794 N N . ARG A 1 101 ? -19.670 -9.960 21.192 1.00 80.44 101 ARG A N 1
ATOM 795 C CA . ARG A 1 101 ? -19.313 -8.915 22.180 1.00 80.44 101 ARG A CA 1
ATOM 796 C C . ARG A 1 101 ? -17.915 -9.096 22.793 1.00 80.44 101 ARG A C 1
ATOM 798 O O . ARG A 1 101 ? -17.268 -8.096 23.079 1.00 80.44 101 ARG A O 1
ATOM 805 N N . ALA A 1 102 ? -17.461 -10.339 22.943 1.00 87.00 102 ALA A N 1
ATOM 806 C CA . ALA A 1 102 ? -16.136 -10.695 23.457 1.00 87.00 102 ALA A CA 1
ATOM 807 C C . ALA A 1 102 ? -15.136 -11.112 22.356 1.00 87.00 102 ALA A C 1
ATOM 809 O O . ALA A 1 102 ? -14.042 -11.575 22.659 1.00 87.00 102 ALA A O 1
ATOM 810 N N . GLY A 1 103 ? -15.506 -10.990 21.078 1.00 82.56 103 GLY A N 1
ATOM 811 C CA . GLY A 1 103 ? -14.671 -11.430 19.963 1.00 82.56 103 GLY A CA 1
ATOM 812 C C . GLY A 1 103 ? -13.590 -10.420 19.582 1.00 82.56 103 GLY A C 1
ATOM 813 O O . GLY A 1 103 ? -13.777 -9.213 19.799 1.00 82.56 103 GLY A O 1
ATOM 814 N N . PRO A 1 104 ? -12.500 -10.880 18.940 1.00 86.00 104 PRO A N 1
ATOM 815 C CA . PRO A 1 104 ? -11.458 -9.997 18.441 1.00 86.00 104 PRO A CA 1
ATOM 816 C C . PRO A 1 104 ? -12.039 -8.985 17.450 1.00 86.00 104 PRO A C 1
ATOM 818 O O . PRO A 1 104 ? -12.934 -9.287 16.655 1.00 86.00 104 PRO A O 1
ATOM 821 N N . ARG A 1 105 ? -11.528 -7.755 17.507 1.00 87.19 105 ARG A N 1
ATOM 822 C CA . ARG A 1 105 ? -11.915 -6.703 16.567 1.00 87.19 105 ARG A CA 1
ATOM 823 C C . ARG A 1 105 ? -11.113 -6.861 15.287 1.00 87.19 105 ARG A C 1
ATOM 825 O O . ARG A 1 105 ? -9.899 -6.696 15.284 1.00 87.19 105 ARG A O 1
ATOM 832 N N . LEU A 1 106 ? -11.813 -7.140 14.199 1.00 88.94 106 LEU A N 1
ATOM 833 C CA . LEU A 1 106 ? -11.243 -7.193 12.868 1.00 88.94 106 LEU A CA 1
ATOM 834 C C . LEU A 1 106 ? -11.255 -5.790 12.259 1.00 88.94 106 LEU A C 1
ATOM 836 O O . LEU A 1 106 ? -12.319 -5.187 12.098 1.00 88.94 106 LEU A O 1
ATOM 840 N N . THR A 1 107 ? -10.081 -5.264 11.924 1.00 89.00 107 THR A N 1
ATOM 841 C CA . THR A 1 107 ? -9.926 -3.943 11.292 1.00 89.00 107 THR A CA 1
ATOM 842 C C . THR A 1 107 ? -9.612 -4.055 9.811 1.00 89.00 107 THR A C 1
ATOM 844 O O . THR A 1 107 ? -10.079 -3.230 9.038 1.00 89.00 107 THR A O 1
ATOM 847 N N . HIS A 1 108 ? -8.875 -5.077 9.383 1.00 87.44 108 HIS A N 1
ATOM 848 C CA . HIS A 1 108 ? -8.569 -5.303 7.976 1.00 87.44 108 HIS A CA 1
ATOM 849 C C . HIS A 1 108 ? -8.179 -6.765 7.705 1.00 87.44 108 HIS A C 1
AT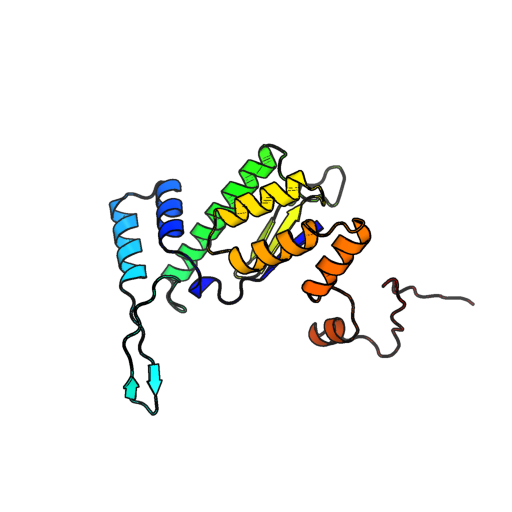OM 851 O O . HIS A 1 108 ? -7.822 -7.506 8.615 1.00 87.44 108 HIS A O 1
ATOM 857 N N . LEU A 1 109 ? -8.279 -7.168 6.441 1.00 86.56 109 LEU A N 1
ATOM 858 C CA . LEU A 1 109 ? -7.822 -8.433 5.877 1.00 86.56 109 LEU A CA 1
ATOM 859 C C . LEU A 1 109 ? -7.113 -8.100 4.569 1.00 86.56 109 LEU A C 1
ATOM 861 O O . LEU A 1 109 ? -7.736 -7.552 3.659 1.00 86.56 109 LEU A O 1
ATOM 865 N N . PHE A 1 110 ? -5.829 -8.412 4.474 1.00 82.75 110 PHE A N 1
ATOM 866 C CA . PHE A 1 110 ? -5.054 -8.191 3.260 1.00 82.75 110 PHE A CA 1
ATOM 867 C C . PHE A 1 110 ? -4.756 -9.524 2.594 1.00 82.75 110 PHE A C 1
ATOM 869 O O . PHE A 1 110 ? -4.203 -10.422 3.223 1.00 82.75 110 PHE A O 1
ATOM 876 N N . PHE A 1 111 ? -5.143 -9.652 1.327 1.00 74.62 111 PHE A N 1
ATOM 877 C CA . PHE A 1 111 ? -4.871 -10.837 0.533 1.00 74.62 111 PHE A CA 1
ATOM 878 C C . PHE A 1 111 ? -4.489 -10.428 -0.887 1.00 74.62 111 PHE A C 1
ATOM 880 O O . PHE A 1 111 ? -5.356 -10.147 -1.710 1.00 74.62 111 PHE A O 1
ATOM 887 N N . ALA A 1 112 ? -3.184 -10.388 -1.169 1.00 67.50 112 ALA A N 1
ATOM 888 C CA . ALA A 1 112 ? -2.643 -9.954 -2.458 1.00 67.50 112 ALA A CA 1
ATOM 889 C C . ALA A 1 112 ? -3.279 -8.625 -2.939 1.00 67.50 112 ALA A C 1
ATOM 891 O O . ALA A 1 112 ? -3.058 -7.568 -2.334 1.00 67.50 112 ALA A O 1
ATOM 892 N N . ASP A 1 113 ? -4.090 -8.680 -3.996 1.00 64.31 113 ASP A N 1
ATOM 893 C CA . ASP A 1 113 ? -4.765 -7.525 -4.596 1.00 64.31 113 ASP A CA 1
ATOM 894 C C . ASP A 1 113 ? -6.121 -7.191 -3.946 1.00 64.31 113 ASP A C 1
ATOM 896 O O . ASP A 1 113 ? -6.625 -6.074 -4.095 1.00 64.31 113 ASP A O 1
ATOM 900 N N . ASP A 1 114 ? -6.682 -8.124 -3.173 1.00 73.06 114 ASP A N 1
ATOM 901 C CA . ASP A 1 114 ? -7.952 -7.995 -2.470 1.00 73.06 114 ASP A CA 1
ATOM 902 C C . ASP A 1 114 ? -7.727 -7.608 -1.004 1.00 73.06 114 ASP A C 1
ATOM 904 O O . ASP A 1 114 ? -7.474 -8.435 -0.126 1.00 73.06 114 ASP A O 1
ATOM 908 N N . ASN A 1 115 ? -7.889 -6.320 -0.713 1.00 77.88 115 ASN A N 1
ATOM 909 C CA . ASN A 1 115 ? -7.811 -5.811 0.651 1.00 77.88 115 ASN A CA 1
ATOM 910 C C . ASN A 1 115 ? -9.208 -5.452 1.159 1.00 77.88 115 ASN A C 1
ATOM 912 O O . ASN A 1 115 ? -9.937 -4.695 0.522 1.00 77.88 115 ASN A O 1
ATOM 916 N N . LEU A 1 116 ? -9.591 -5.947 2.328 1.00 84.12 116 LEU A N 1
ATOM 917 C CA . LEU A 1 116 ? -10.817 -5.561 3.021 1.00 84.12 116 LEU A CA 1
ATOM 918 C C . LEU A 1 116 ? -10.454 -4.766 4.269 1.00 84.12 116 LEU A C 1
ATOM 920 O O . LEU A 1 116 ? -9.634 -5.200 5.063 1.00 84.12 116 LEU A O 1
ATOM 924 N N . ILE A 1 117 ? -11.087 -3.617 4.467 1.00 85.44 117 ILE A N 1
ATOM 925 C CA . ILE A 1 117 ? -10.957 -2.794 5.668 1.00 85.44 117 ILE A CA 1
ATOM 926 C C . ILE A 1 117 ? -12.331 -2.668 6.315 1.00 85.44 117 ILE A C 1
ATOM 928 O O . ILE A 1 117 ? -13.336 -2.400 5.661 1.00 85.44 117 ILE A O 1
ATOM 932 N N . PHE A 1 118 ? -12.387 -2.853 7.621 1.00 86.88 118 PHE A N 1
ATOM 933 C CA . PHE A 1 118 ? -13.588 -2.802 8.430 1.00 86.88 118 PHE A CA 1
ATOM 934 C C . PHE A 1 118 ? -13.509 -1.602 9.368 1.00 86.88 118 PHE A C 1
ATOM 936 O O . PHE A 1 118 ? -12.530 -1.417 10.082 1.00 86.88 118 PHE A O 1
ATOM 943 N N . HIS A 1 119 ? -14.559 -0.789 9.386 1.00 84.31 119 HIS A N 1
ATOM 944 C CA . HIS A 1 119 ? -14.681 0.356 10.292 1.00 84.31 119 HIS A CA 1
ATOM 945 C C . HIS A 1 119 ? -16.159 0.688 10.533 1.00 84.31 119 HIS A C 1
ATOM 947 O O . HIS A 1 119 ? -17.052 0.153 9.855 1.00 84.31 119 HIS A O 1
ATOM 953 N N . LYS A 1 120 ? -16.472 1.548 11.506 1.00 83.12 120 LYS A N 1
ATOM 954 C CA . LYS A 1 120 ? -17.847 2.032 11.693 1.00 83.12 120 LYS A CA 1
ATOM 955 C C . LYS A 1 120 ? -18.146 3.143 10.685 1.00 83.12 120 LYS A C 1
ATOM 957 O O . LYS A 1 120 ? -17.262 3.891 10.289 1.00 83.12 120 LYS A O 1
ATOM 962 N N . ALA A 1 121 ? -19.408 3.255 10.270 1.00 79.94 121 ALA A N 1
ATOM 963 C CA . ALA A 1 121 ? -19.873 4.328 9.386 1.00 79.94 121 ALA A CA 1
ATOM 964 C C . ALA A 1 121 ? -20.062 5.634 10.183 1.00 79.94 121 ALA A C 1
ATOM 966 O O . ALA A 1 121 ? -21.170 6.146 10.296 1.00 79.94 121 ALA A O 1
ATOM 967 N N . LYS A 1 122 ? -18.985 6.092 10.824 1.00 81.31 122 LYS A N 1
ATOM 968 C CA . LYS A 1 122 ? -18.893 7.371 11.527 1.00 81.31 122 LYS A CA 1
ATOM 969 C C . LYS A 1 122 ? -17.959 8.272 10.737 1.00 81.31 122 LYS A C 1
ATOM 971 O O . LYS A 1 122 ? -16.894 7.807 10.336 1.00 81.31 122 LYS A O 1
ATOM 976 N N . ASP A 1 123 ? -18.315 9.541 10.589 1.00 78.94 123 ASP A N 1
ATOM 977 C CA . ASP A 1 123 ? -17.560 10.482 9.754 1.00 78.94 123 ASP A CA 1
ATOM 978 C C . ASP A 1 123 ? -16.090 10.602 10.182 1.00 78.94 123 ASP A C 1
ATOM 980 O O . ASP A 1 123 ? -15.206 10.553 9.333 1.00 78.94 123 ASP A O 1
ATOM 984 N N . GLY A 1 124 ? -15.810 10.620 11.490 1.00 83.00 124 GLY A N 1
ATOM 985 C CA . GLY A 1 124 ? -14.434 10.636 12.005 1.00 83.00 124 GLY A CA 1
ATOM 986 C C . GLY A 1 124 ? -13.607 9.402 11.615 1.00 83.00 124 GLY A C 1
ATOM 987 O O . GLY A 1 124 ? -12.473 9.544 11.165 1.00 83.00 124 GLY A O 1
ATOM 988 N N . GLU A 1 125 ? -14.178 8.192 11.712 1.00 83.75 125 GLU A N 1
ATOM 989 C CA . GLU A 1 125 ? -13.474 6.958 11.312 1.00 83.75 125 GLU A CA 1
ATOM 990 C C . GLU A 1 125 ? -13.281 6.905 9.786 1.00 83.75 125 GLU A C 1
ATOM 992 O O . GLU A 1 125 ? -12.237 6.468 9.301 1.00 83.75 125 GLU A O 1
ATOM 997 N N . CYS A 1 126 ? -14.276 7.369 9.019 1.00 82.56 126 CYS A N 1
ATOM 998 C CA . CYS A 1 126 ? -14.197 7.468 7.562 1.00 82.56 126 CYS A CA 1
ATOM 999 C C . CYS A 1 126 ? -13.082 8.428 7.131 1.00 82.56 126 CYS A C 1
ATOM 1001 O O . CYS A 1 126 ? -12.264 8.066 6.285 1.00 82.56 126 CYS A O 1
ATOM 1003 N N . GLN A 1 127 ? -13.033 9.627 7.717 1.00 83.25 127 GLN A N 1
ATOM 1004 C CA . GLN A 1 127 ? -12.030 10.632 7.382 1.00 83.25 127 GLN A CA 1
ATOM 1005 C C . GLN A 1 127 ? -10.630 10.142 7.742 1.00 83.25 127 GLN A C 1
ATOM 1007 O O . GLN A 1 127 ? -9.737 10.181 6.898 1.00 83.25 127 GLN A O 1
ATOM 1012 N N . LYS A 1 128 ? -10.459 9.560 8.936 1.00 85.56 128 LYS A N 1
ATOM 1013 C CA . LYS A 1 128 ? -9.170 8.993 9.333 1.00 85.56 128 LYS A CA 1
ATOM 1014 C C . LYS A 1 128 ? -8.708 7.911 8.364 1.00 85.56 128 LYS A C 1
ATOM 1016 O O . LYS A 1 128 ? -7.549 7.898 7.961 1.00 85.56 128 LYS A O 1
ATOM 1021 N N . LEU A 1 129 ? -9.608 7.020 7.952 1.00 84.75 129 LEU A N 1
ATOM 1022 C CA . LEU A 1 129 ? -9.278 5.981 6.984 1.00 84.75 129 LEU A CA 1
ATOM 1023 C C . LEU A 1 129 ? -8.839 6.570 5.636 1.00 84.75 129 LEU A C 1
ATOM 1025 O O . LEU A 1 129 ? -7.867 6.092 5.054 1.00 84.75 129 LEU A O 1
ATOM 1029 N N . LEU A 1 130 ? -9.504 7.621 5.149 1.00 82.75 130 LEU A N 1
ATOM 1030 C CA . LEU A 1 130 ? -9.080 8.326 3.935 1.00 82.75 130 LEU A CA 1
ATOM 1031 C C . LEU A 1 130 ? -7.701 8.966 4.098 1.00 82.75 130 LEU A C 1
ATOM 1033 O O . LEU A 1 130 ? -6.895 8.885 3.173 1.00 82.75 130 LEU A O 1
ATOM 1037 N N . ASP A 1 131 ? -7.414 9.553 5.257 1.00 84.56 131 ASP A N 1
ATOM 1038 C CA . ASP A 1 131 ? -6.121 10.175 5.545 1.00 84.56 131 ASP A CA 1
ATOM 1039 C C . ASP A 1 131 ? -4.997 9.130 5.597 1.00 84.56 131 ASP A C 1
ATOM 1041 O O . ASP A 1 131 ? -3.899 9.367 5.094 1.00 84.56 131 ASP A O 1
ATOM 1045 N N . LEU A 1 132 ? -5.260 7.941 6.148 1.00 83.94 132 LEU A N 1
ATOM 1046 C CA . LEU A 1 132 ? -4.300 6.832 6.142 1.00 83.94 132 LEU A CA 1
ATOM 1047 C C . LEU A 1 132 ? -4.067 6.297 4.726 1.00 83.94 132 LEU A C 1
ATOM 1049 O O . LEU A 1 132 ? -2.921 6.114 4.323 1.00 83.94 132 LEU A O 1
ATOM 1053 N N . LEU A 1 133 ? -5.130 6.109 3.939 1.00 80.31 133 LEU A N 1
ATOM 1054 C CA . LEU A 1 133 ? -5.018 5.691 2.537 1.00 80.31 133 LEU A CA 1
ATOM 1055 C C . LEU A 1 133 ? -4.378 6.774 1.656 1.00 80.31 133 LEU A C 1
ATOM 1057 O O . LEU A 1 133 ? -3.792 6.467 0.622 1.00 80.31 133 LEU A O 1
ATOM 1061 N N . ALA A 1 134 ? -4.455 8.046 2.050 1.00 78.31 134 ALA A N 1
ATOM 1062 C CA . ALA A 1 134 ? -3.754 9.139 1.387 1.00 78.31 134 ALA A CA 1
ATOM 1063 C C . ALA A 1 134 ? -2.235 9.075 1.578 1.00 78.31 134 ALA A C 1
ATOM 1065 O O . ALA A 1 134 ? -1.517 9.526 0.691 1.00 78.31 134 ALA A O 1
ATOM 1066 N N . LYS A 1 135 ? -1.759 8.509 2.694 1.00 76.62 135 LYS A N 1
ATOM 1067 C CA . LYS A 1 135 ? -0.326 8.313 2.974 1.00 76.62 135 LYS A CA 1
ATOM 1068 C C . LYS A 1 135 ? 0.287 7.150 2.197 1.00 76.62 135 LYS A C 1
ATOM 1070 O O . LYS A 1 135 ? 1.506 7.031 2.168 1.00 76.62 135 LYS A O 1
ATOM 1075 N N . VAL A 1 136 ? -0.541 6.294 1.597 1.00 72.19 136 VAL A N 1
ATOM 1076 C CA . VAL A 1 136 ? -0.109 5.127 0.823 1.00 72.19 136 VAL A CA 1
ATOM 1077 C C . VAL A 1 136 ? -0.528 5.336 -0.637 1.00 72.19 136 VAL A C 1
ATOM 1079 O O . VAL A 1 136 ? -1.664 5.018 -1.008 1.00 72.19 136 VAL A O 1
ATOM 1082 N N . PRO A 1 137 ? 0.362 5.881 -1.489 1.00 61.84 137 PRO A N 1
ATOM 1083 C CA . PRO A 1 137 ? 0.018 6.282 -2.855 1.00 61.84 137 PRO A CA 1
ATOM 1084 C C . PRO A 1 137 ? -0.429 5.114 -3.747 1.00 61.84 137 PRO A C 1
ATOM 1086 O O . PRO A 1 137 ? -1.196 5.299 -4.689 1.00 61.84 137 PRO A O 1
ATOM 1089 N N . SER A 1 138 ? -0.025 3.888 -3.397 1.00 57.31 138 SER A N 1
ATOM 1090 C CA . SER A 1 138 ? -0.374 2.648 -4.101 1.00 57.31 138 SER A CA 1
ATOM 1091 C C . SER A 1 138 ? -1.826 2.187 -3.892 1.00 57.31 138 SER A C 1
ATOM 1093 O O . SER A 1 138 ? -2.306 1.292 -4.591 1.00 57.31 138 SER A O 1
ATOM 1095 N N . THR A 1 139 ? -2.568 2.796 -2.961 1.00 51.50 139 THR A N 1
ATOM 1096 C CA . THR A 1 139 ? -3.961 2.438 -2.643 1.00 51.50 139 THR A CA 1
ATOM 1097 C C . THR A 1 139 ? -4.945 3.402 -3.289 1.00 51.50 139 THR A C 1
ATOM 1099 O O . THR A 1 139 ? -5.475 4.269 -2.611 1.00 51.50 139 THR A O 1
ATOM 1102 N N . ALA A 1 140 ? -5.198 3.269 -4.599 1.00 48.25 140 ALA A N 1
ATOM 1103 C CA . ALA A 1 140 ? -6.340 3.872 -5.318 1.00 48.25 140 ALA A CA 1
ATOM 1104 C C . ALA A 1 140 ? -6.699 5.334 -4.932 1.00 48.25 140 ALA A C 1
ATOM 1106 O O . ALA A 1 140 ? -7.862 5.743 -5.010 1.00 48.25 140 ALA A O 1
ATOM 1107 N N . SER A 1 141 ? -5.708 6.123 -4.500 1.00 45.06 141 SER A N 1
ATOM 1108 C CA . SER A 1 141 ? -5.960 7.294 -3.653 1.00 45.06 141 SER A CA 1
ATOM 1109 C C . SER A 1 141 ? -6.663 8.394 -4.445 1.00 45.06 141 SER A C 1
ATOM 1111 O O . SER A 1 141 ? -7.517 9.099 -3.920 1.00 45.06 141 SER A O 1
ATOM 1113 N N . TYR A 1 142 ? -6.387 8.484 -5.746 1.00 44.69 142 TYR A N 1
ATOM 1114 C CA . TYR A 1 142 ? -6.942 9.511 -6.626 1.00 44.69 142 TYR A CA 1
ATOM 1115 C C . TYR A 1 142 ? -8.411 9.276 -7.002 1.00 44.69 142 TYR A C 1
ATOM 1117 O O . TYR A 1 142 ? -9.231 10.179 -6.857 1.00 44.69 142 TYR A O 1
ATOM 1125 N N . VAL A 1 143 ? -8.778 8.061 -7.423 1.00 43.62 143 VAL A N 1
ATOM 1126 C CA . VAL A 1 143 ? -10.164 7.746 -7.827 1.00 43.62 143 VAL A CA 1
ATOM 1127 C C . VAL A 1 143 ? -11.095 7.762 -6.611 1.00 43.62 143 VAL A C 1
ATOM 1129 O O . VAL A 1 143 ? -12.227 8.239 -6.680 1.00 43.62 143 VAL A O 1
ATOM 1132 N N . TRP A 1 144 ? -10.595 7.303 -5.462 1.00 44.22 144 TRP A N 1
ATOM 1133 C CA . TRP A 1 144 ? -11.383 7.195 -4.242 1.00 44.22 144 TRP A CA 1
ATOM 1134 C C . TRP A 1 144 ? -11.573 8.526 -3.514 1.00 44.22 144 TRP A C 1
ATOM 1136 O O . TRP A 1 144 ? -12.680 8.801 -3.055 1.00 44.22 144 TRP A O 1
ATOM 1146 N N . LYS A 1 145 ? -10.546 9.391 -3.468 1.00 47.22 145 LYS A N 1
ATOM 1147 C CA . LYS A 1 145 ? -10.680 10.754 -2.925 1.00 47.22 145 LYS A CA 1
ATOM 1148 C C . LYS A 1 145 ? -11.766 11.542 -3.657 1.00 47.22 145 LYS A C 1
ATOM 1150 O O . LYS A 1 145 ? -12.542 12.211 -2.986 1.00 47.22 145 LYS A O 1
ATOM 1155 N N . SER A 1 146 ? -11.868 11.433 -4.986 1.00 46.75 146 SER A N 1
ATOM 1156 C CA . SER A 1 146 ? -12.918 12.123 -5.753 1.00 46.75 146 SER A CA 1
ATOM 1157 C C . SER A 1 146 ? -14.310 11.549 -5.510 1.00 46.75 146 SER A C 1
ATOM 1159 O O . SER A 1 146 ? -15.235 12.311 -5.252 1.00 46.75 146 SER A O 1
ATOM 1161 N N . ILE A 1 147 ? -14.472 10.223 -5.538 1.00 54.31 147 ILE A N 1
ATOM 1162 C CA . ILE A 1 147 ? -15.791 9.594 -5.362 1.00 54.31 147 ILE A CA 1
ATOM 1163 C C . ILE A 1 147 ? -16.302 9.779 -3.930 1.00 54.31 147 ILE A C 1
ATOM 1165 O O . ILE A 1 147 ? -17.465 10.113 -3.728 1.00 54.31 147 ILE A O 1
ATOM 1169 N N . VAL A 1 148 ? -15.443 9.607 -2.923 1.00 55.19 148 VAL A N 1
ATOM 1170 C CA . VAL A 1 148 ? -15.831 9.780 -1.519 1.00 55.19 148 VAL A CA 1
ATOM 1171 C C . VAL A 1 148 ? -16.077 11.253 -1.212 1.00 55.19 148 VAL A C 1
ATOM 1173 O O . VAL A 1 148 ? -17.115 11.564 -0.643 1.00 55.19 148 VAL A O 1
ATOM 1176 N N . ARG A 1 149 ? -15.209 12.184 -1.635 1.00 56.00 149 ARG A N 1
ATOM 1177 C CA . ARG A 1 149 ? -15.515 13.612 -1.453 1.00 56.00 149 ARG A CA 1
ATOM 1178 C C . ARG A 1 149 ? -16.827 13.983 -2.123 1.00 56.00 149 ARG A C 1
ATOM 1180 O O . ARG A 1 149 ? -17.640 14.586 -1.452 1.00 56.00 149 ARG A O 1
ATOM 1187 N N . ALA A 1 150 ? -17.064 13.574 -3.370 1.00 55.56 150 ALA A N 1
ATOM 1188 C CA . ALA A 1 150 ? -18.304 13.891 -4.074 1.00 55.56 150 ALA A CA 1
ATOM 1189 C C . ALA A 1 150 ? -19.539 13.306 -3.372 1.00 55.56 150 ALA A C 1
ATOM 1191 O O . ALA A 1 150 ? -20.531 13.995 -3.202 1.00 55.56 150 ALA A O 1
ATOM 1192 N N . ILE A 1 151 ? -19.489 12.054 -2.911 1.00 62.31 151 ILE A N 1
ATOM 1193 C CA . ILE A 1 151 ? -20.631 11.417 -2.236 1.00 62.31 151 ILE A CA 1
ATOM 1194 C C . ILE A 1 151 ? -20.901 12.045 -0.860 1.00 62.31 151 ILE A C 1
ATOM 1196 O O . ILE A 1 151 ? -22.056 12.170 -0.453 1.00 62.31 151 ILE A O 1
ATOM 1200 N N . TRP A 1 152 ? -19.850 12.429 -0.137 1.00 60.00 152 TRP A N 1
ATOM 1201 C CA . TRP A 1 152 ? -19.949 12.963 1.223 1.00 60.00 152 TRP A CA 1
ATOM 1202 C C . TRP A 1 152 ? -20.018 14.498 1.279 1.00 60.00 152 TRP A C 1
ATOM 1204 O O . TRP A 1 152 ? -20.374 15.028 2.325 1.00 60.00 152 TRP A O 1
ATOM 1214 N N . SER A 1 153 ? -19.778 15.198 0.164 1.00 63.78 153 SER A N 1
ATOM 1215 C CA . SER A 1 153 ? -20.054 16.632 -0.013 1.00 63.78 153 SER A CA 1
ATOM 1216 C C . SER A 1 153 ? -21.486 16.918 -0.460 1.00 63.78 153 SER A C 1
ATOM 1218 O O . SER A 1 153 ? -21.893 18.074 -0.481 1.00 63.78 153 SER A O 1
ATOM 1220 N N . LEU A 1 154 ? -22.239 15.892 -0.867 1.00 64.81 154 LEU A N 1
ATOM 1221 C CA . LEU A 1 154 ? -23.648 16.044 -1.207 1.00 64.81 154 LEU A CA 1
ATOM 1222 C C . LEU A 1 154 ? -24.487 16.105 0.078 1.00 64.81 154 LEU A C 1
ATOM 1224 O O . LEU A 1 154 ? -24.388 15.232 0.956 1.00 64.81 154 LEU A O 1
ATOM 1228 N N . ASP A 1 155 ? -25.340 17.124 0.153 1.00 70.88 155 ASP A N 1
ATOM 1229 C CA . ASP A 1 155 ? -26.298 17.314 1.240 1.00 70.88 155 ASP A CA 1
ATOM 1230 C C . ASP A 1 155 ? -27.513 16.396 1.038 1.00 70.88 155 ASP A C 1
ATOM 1232 O O . ASP A 1 155 ? -28.556 16.775 0.511 1.00 70.88 155 ASP A O 1
ATOM 1236 N N . ILE A 1 156 ? -27.322 15.113 1.355 1.00 73.38 156 ILE A N 1
ATOM 1237 C CA . ILE A 1 156 ? -28.336 14.063 1.223 1.00 73.38 156 ILE A CA 1
ATOM 1238 C C . ILE A 1 156 ? -28.346 13.218 2.500 1.00 73.38 156 ILE A C 1
ATOM 1240 O O . ILE A 1 156 ? -27.272 12.908 3.033 1.00 73.38 156 ILE A O 1
ATOM 1244 N N . PRO A 1 157 ? -29.523 12.777 2.982 1.00 73.25 157 PRO A N 1
ATOM 1245 C CA . PRO A 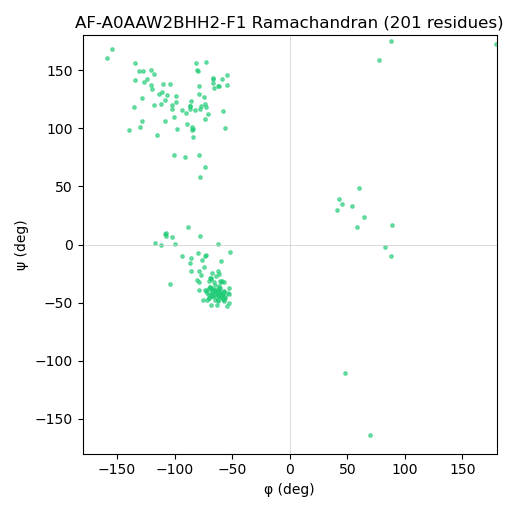1 157 ? -29.626 11.929 4.164 1.00 73.25 157 PRO A CA 1
ATOM 1246 C C . PRO A 1 157 ? -28.780 10.645 4.073 1.00 73.25 157 PRO A C 1
ATOM 1248 O O . PRO A 1 157 ? -28.577 10.051 3.009 1.00 73.25 157 PRO A O 1
ATOM 1251 N N . GLY A 1 158 ? -28.247 10.205 5.219 1.00 60.47 158 GLY A N 1
ATOM 1252 C CA . GLY A 1 158 ? -27.189 9.186 5.287 1.00 60.47 158 GLY A CA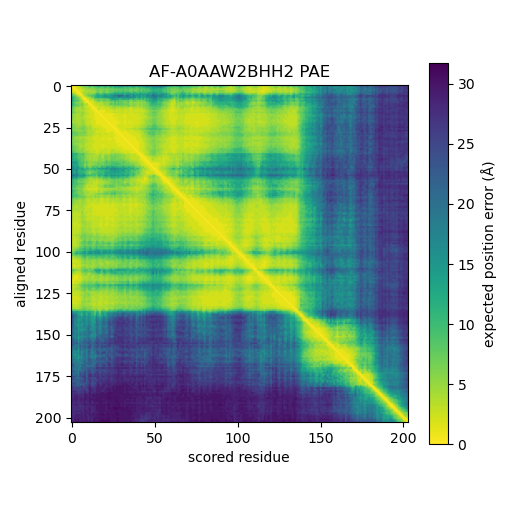 1
ATOM 1253 C C . GLY A 1 158 ? -27.561 7.812 4.712 1.00 60.47 158 GLY A C 1
ATOM 1254 O O . GLY A 1 158 ? -26.692 7.072 4.249 1.00 60.47 158 GLY A O 1
ATOM 1255 N N . ASN A 1 159 ? -28.846 7.462 4.677 1.00 63.41 159 ASN A N 1
ATOM 1256 C CA . ASN A 1 159 ? -29.359 6.275 3.984 1.00 63.41 159 ASN A CA 1
ATOM 1257 C C . ASN A 1 159 ? -29.159 6.362 2.458 1.00 63.41 159 ASN A C 1
ATOM 1259 O O . ASN A 1 159 ? -28.761 5.374 1.839 1.00 63.41 159 ASN A O 1
ATOM 1263 N N . VAL A 1 160 ? -29.348 7.543 1.867 1.00 66.81 160 VAL A N 1
ATOM 1264 C CA . VAL A 1 160 ? -29.134 7.806 0.436 1.00 66.81 160 VAL A CA 1
ATOM 1265 C C . VAL A 1 160 ? -27.649 7.831 0.116 1.00 66.81 160 VAL A C 1
ATOM 1267 O O . VAL A 1 160 ? -27.222 7.219 -0.857 1.00 66.81 160 VAL A O 1
ATOM 1270 N N . ARG A 1 161 ? -26.827 8.422 0.985 1.00 69.00 161 ARG A N 1
ATOM 1271 C CA . ARG A 1 161 ? -25.370 8.406 0.819 1.00 69.00 161 ARG A CA 1
ATOM 1272 C C . ARG A 1 161 ? -24.805 6.981 0.786 1.00 69.00 161 ARG A C 1
ATOM 1274 O O . ARG A 1 161 ? -24.013 6.637 -0.090 1.00 69.00 161 ARG A O 1
ATOM 1281 N N . ASN A 1 162 ? -25.289 6.118 1.681 1.00 60.31 162 ASN A N 1
ATOM 1282 C CA . ASN A 1 162 ? -24.958 4.690 1.692 1.00 60.31 162 ASN A CA 1
ATOM 1283 C C . ASN A 1 162 ? -25.485 3.939 0.455 1.00 60.31 162 ASN A C 1
ATOM 1285 O O . ASN A 1 162 ? -24.857 2.982 -0.003 1.00 60.31 162 ASN A O 1
ATOM 1289 N N . PHE A 1 163 ? -26.628 4.349 -0.095 1.00 66.19 163 PHE A N 1
ATOM 1290 C CA . PHE A 1 163 ? -27.179 3.780 -1.324 1.00 66.19 163 PHE A CA 1
ATOM 1291 C C . PHE A 1 163 ? -26.369 4.187 -2.563 1.00 66.19 163 PHE A C 1
ATOM 1293 O O . PHE A 1 163 ? -25.975 3.322 -3.347 1.00 66.19 163 PHE A O 1
ATOM 1300 N N . VAL A 1 164 ? -26.052 5.47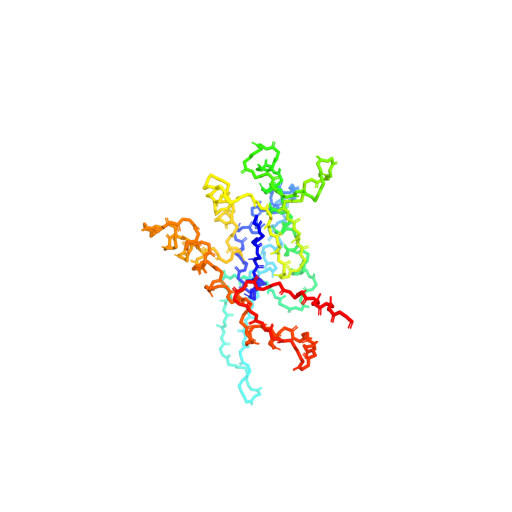4 -2.713 1.00 62.91 164 VAL A N 1
ATOM 1301 C CA . VAL A 1 164 ? -25.206 6.010 -3.792 1.00 62.91 164 VAL A CA 1
ATOM 1302 C C . VAL A 1 164 ? -23.828 5.358 -3.738 1.00 62.91 164 VAL A C 1
ATOM 1304 O O . VAL A 1 164 ? -23.348 4.835 -4.738 1.00 62.91 164 VAL A O 1
ATOM 1307 N N . TRP A 1 165 ? -23.252 5.243 -2.541 1.00 57.19 165 TRP A N 1
ATOM 1308 C CA . TRP A 1 165 ? -22.032 4.481 -2.303 1.00 57.19 165 TRP A CA 1
ATOM 1309 C C . TRP A 1 165 ? -22.090 3.038 -2.817 1.00 57.19 165 TRP A C 1
ATOM 1311 O O . TRP A 1 165 ? -21.191 2.581 -3.524 1.00 57.19 165 TRP A O 1
ATOM 1321 N N . ARG A 1 166 ? -23.155 2.303 -2.471 1.00 54.69 166 ARG A N 1
ATOM 1322 C CA . ARG A 1 166 ? -23.360 0.912 -2.907 1.00 54.69 166 ARG A CA 1
ATOM 1323 C C . ARG A 1 166 ? -23.540 0.798 -4.421 1.00 54.69 166 ARG A C 1
ATOM 1325 O O . ARG A 1 166 ? -23.076 -0.187 -5.010 1.00 54.69 166 ARG A O 1
ATOM 1332 N N . SER A 1 167 ? -24.178 1.801 -5.019 1.00 58.09 167 SER A N 1
ATOM 1333 C CA . SER A 1 167 ? -24.436 1.925 -6.456 1.00 58.09 167 SER A CA 1
ATOM 1334 C C . SER A 1 167 ? -23.145 2.150 -7.239 1.00 58.09 167 SER A C 1
ATOM 1336 O O . SER A 1 167 ? -22.823 1.346 -8.108 1.00 58.09 167 SER A O 1
ATOM 1338 N N . CYS A 1 168 ? -22.334 3.143 -6.854 1.00 57.34 168 CYS A N 1
ATOM 1339 C CA . CYS A 1 168 ? -21.034 3.443 -7.473 1.00 57.34 168 CYS A CA 1
ATOM 1340 C C . CYS A 1 168 ? -20.030 2.281 -7.392 1.00 57.34 168 CYS A C 1
ATOM 1342 O O . CYS A 1 168 ? -19.008 2.282 -8.070 1.00 57.34 168 CYS A O 1
ATOM 1344 N N . ARG A 1 169 ? -20.313 1.287 -6.547 1.00 53.69 169 ARG A N 1
ATOM 1345 C CA . ARG A 1 169 ? -19.444 0.150 -6.251 1.00 53.69 169 ARG A CA 1
ATOM 1346 C C . ARG A 1 169 ? -19.955 -1.178 -6.839 1.00 53.69 169 ARG A C 1
ATOM 1348 O O . ARG A 1 169 ? -19.443 -2.231 -6.463 1.00 53.69 169 ARG A O 1
ATOM 1355 N N . ASN A 1 170 ? -20.996 -1.165 -7.686 1.00 51.38 170 ASN A N 1
ATOM 1356 C CA . ASN A 1 170 ? -21.664 -2.377 -8.211 1.00 51.38 170 ASN A CA 1
ATOM 1357 C C . ASN A 1 170 ? -21.889 -3.450 -7.122 1.00 51.38 170 ASN A C 1
ATOM 1359 O O . ASN A 1 170 ? -21.690 -4.654 -7.293 1.00 51.38 170 ASN A O 1
ATOM 1363 N N . SER A 1 171 ? -22.246 -2.979 -5.928 1.00 52.38 171 SER A N 1
ATOM 1364 C CA . SER A 1 171 ? -22.448 -3.802 -4.730 1.00 52.38 171 SER A CA 1
ATOM 1365 C C . SER A 1 171 ? -23.907 -3.841 -4.304 1.00 52.38 171 SER A C 1
ATOM 1367 O O . SER A 1 171 ? -24.254 -4.544 -3.355 1.00 52.38 171 SER A O 1
ATOM 1369 N N . LEU A 1 172 ? -24.765 -3.142 -5.051 1.00 59.22 172 LEU A N 1
ATOM 1370 C CA . LEU A 1 172 ? -26.189 -3.410 -5.056 1.00 59.22 172 LEU A CA 1
ATOM 1371 C C . LEU A 1 172 ? -26.436 -4.840 -5.560 1.00 59.22 172 LEU A C 1
ATOM 1373 O O . LEU A 1 172 ? -25.827 -5.243 -6.560 1.00 59.22 172 LEU A O 1
ATOM 1377 N N . P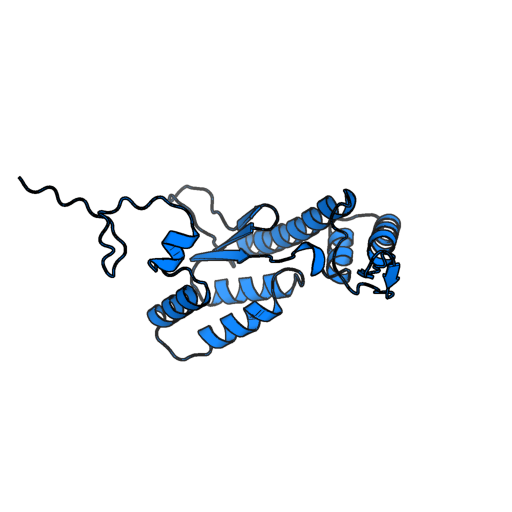RO A 1 173 ? -27.330 -5.597 -4.905 1.00 47.50 173 PRO A N 1
ATOM 1378 C CA . PRO A 1 173 ? -27.742 -6.921 -5.346 1.00 47.50 173 PRO A CA 1
ATOM 1379 C C . PRO A 1 173 ? -28.668 -6.790 -6.564 1.00 47.50 173 PRO A C 1
ATOM 1381 O O . PRO A 1 173 ? -29.860 -7.064 -6.495 1.00 47.50 173 PRO A O 1
ATOM 1384 N N . SER A 1 174 ? -28.129 -6.319 -7.688 1.00 58.53 174 SER A N 1
ATOM 1385 C CA . SER A 1 174 ? -28.816 -6.354 -8.973 1.00 58.53 174 SER A CA 1
ATOM 1386 C C . SER A 1 174 ? -28.673 -7.747 -9.584 1.00 58.53 174 SER A C 1
ATOM 1388 O O . SER A 1 174 ? -27.672 -8.441 -9.378 1.00 58.53 174 SER A O 1
ATOM 1390 N N . LYS A 1 175 ? -29.670 -8.162 -10.370 1.00 50.72 175 LYS A N 1
ATOM 1391 C CA . LYS A 1 175 ? -29.664 -9.446 -11.090 1.00 50.72 175 LYS A CA 1
ATOM 1392 C C . LYS A 1 175 ? -28.389 -9.615 -11.931 1.00 50.72 175 LYS A C 1
ATOM 1394 O O . LYS A 1 175 ? -27.801 -10.690 -11.950 1.00 50.72 175 LYS A O 1
ATOM 1399 N N . THR A 1 176 ? -27.904 -8.531 -12.535 1.00 53.66 176 THR A N 1
ATOM 1400 C CA . THR A 1 176 ? -26.638 -8.463 -13.281 1.00 53.66 176 THR A CA 1
ATOM 1401 C C . THR A 1 176 ? -25.398 -8.653 -12.398 1.00 53.66 176 THR A C 1
ATOM 1403 O O . THR A 1 176 ? -24.540 -9.463 -12.749 1.00 53.66 176 THR A O 1
ATOM 1406 N N . ASN A 1 177 ? -25.317 -8.012 -11.223 1.00 50.25 177 ASN A N 1
ATOM 1407 C CA . ASN A 1 177 ? -24.195 -8.192 -10.283 1.00 50.25 177 ASN A CA 1
ATOM 1408 C C . ASN A 1 177 ? -24.167 -9.596 -9.656 1.00 50.25 177 ASN A C 1
ATOM 1410 O O . ASN A 1 177 ? -23.100 -10.112 -9.322 1.00 50.25 177 ASN A O 1
ATOM 1414 N N . LEU A 1 178 ? -25.333 -10.231 -9.502 1.00 56.81 178 LEU A N 1
ATOM 1415 C CA . LEU A 1 178 ? -25.451 -11.611 -9.028 1.00 56.81 178 LEU A CA 1
ATOM 1416 C C . LEU A 1 178 ? -25.028 -12.628 -10.102 1.00 56.81 178 LEU A C 1
ATOM 1418 O O . LEU A 1 178 ? -24.328 -13.587 -9.781 1.00 56.81 178 LEU A O 1
ATOM 1422 N N . MET A 1 179 ? -25.377 -12.383 -11.369 1.00 56.50 179 MET A N 1
ATOM 1423 C CA . MET A 1 179 ? -24.982 -13.223 -12.511 1.00 56.50 179 MET A CA 1
ATOM 1424 C C . MET A 1 179 ? -23.470 -13.153 -12.787 1.00 56.50 179 MET A C 1
ATOM 1426 O O . MET A 1 179 ? -22.839 -14.187 -12.999 1.00 56.50 179 MET A O 1
ATOM 1430 N N . GLN A 1 180 ? -22.854 -11.965 -12.699 1.00 52.66 180 GLN A N 1
ATOM 1431 C CA . GLN A 1 180 ? -21.398 -11.803 -12.858 1.00 52.66 180 GLN A CA 1
ATOM 1432 C C . GLN A 1 180 ? -20.579 -12.524 -11.774 1.00 52.66 180 GLN A C 1
ATOM 1434 O O . GLN A 1 180 ? -19.449 -12.932 -12.027 1.00 52.66 180 GLN A O 1
ATOM 1439 N N . ARG A 1 181 ? -21.137 -12.729 -10.573 1.00 54.50 181 ARG A N 1
ATOM 1440 C CA . ARG A 1 181 ? -20.440 -13.363 -9.437 1.00 54.50 181 ARG A CA 1
ATOM 1441 C C . ARG A 1 181 ? -20.555 -14.897 -9.391 1.00 54.50 181 ARG A C 1
ATOM 1443 O O . ARG A 1 181 ? -20.242 -15.482 -8.357 1.00 54.50 181 ARG A O 1
ATOM 1450 N N . LYS A 1 182 ? -20.986 -15.554 -10.481 1.00 47.84 182 LYS A N 1
ATOM 1451 C CA . LYS A 1 182 ? -21.040 -17.028 -10.656 1.00 47.84 182 LYS A CA 1
ATOM 1452 C C . LYS A 1 182 ? -21.620 -17.817 -9.462 1.00 47.84 182 LYS A C 1
ATOM 1454 O O . LYS A 1 182 ? -21.220 -18.953 -9.216 1.00 47.84 182 LYS A O 1
ATOM 1459 N N . ARG A 1 183 ? -22.607 -17.286 -8.733 1.00 47.16 183 ARG A N 1
ATOM 1460 C CA . ARG A 1 183 ? -23.442 -18.145 -7.876 1.00 47.16 183 ARG A CA 1
ATOM 1461 C C . ARG A 1 183 ? -24.578 -18.681 -8.737 1.00 47.16 183 ARG A C 1
ATOM 1463 O O . ARG A 1 183 ? -25.344 -17.885 -9.270 1.00 47.16 183 ARG A O 1
ATOM 1470 N N . ARG A 1 184 ? -24.677 -20.008 -8.895 1.00 38.06 184 ARG A N 1
ATOM 1471 C CA . ARG A 1 184 ? -25.861 -20.651 -9.487 1.00 38.06 184 ARG A CA 1
ATOM 1472 C C . ARG A 1 184 ? -27.076 -20.221 -8.663 1.00 38.06 184 ARG A C 1
ATOM 1474 O O . ARG A 1 184 ? -27.290 -20.728 -7.568 1.00 38.06 184 ARG A O 1
ATOM 1481 N N . LEU A 1 185 ? -27.830 -19.247 -9.156 1.00 49.84 185 LEU A N 1
ATOM 1482 C CA . LEU A 1 185 ? -29.157 -18.958 -8.640 1.00 49.84 185 LEU A CA 1
ATOM 1483 C C . LEU A 1 185 ? -30.079 -20.017 -9.236 1.00 49.84 185 LEU A C 1
ATOM 1485 O O . LEU A 1 185 ? -30.207 -20.108 -10.456 1.00 49.84 185 LEU A O 1
ATOM 1489 N N . ASN A 1 186 ? -30.670 -20.845 -8.375 1.00 40.91 186 ASN A N 1
ATOM 1490 C CA . ASN A 1 186 ? -31.768 -21.718 -8.773 1.00 40.91 186 ASN A CA 1
ATOM 1491 C C . ASN A 1 186 ? -32.866 -20.851 -9.408 1.00 40.91 186 ASN A C 1
ATOM 1493 O O . ASN A 1 186 ? -33.172 -19.771 -8.896 1.00 40.91 186 ASN A O 1
ATOM 1497 N N . GLN A 1 187 ? -33.440 -21.318 -10.519 1.00 46.50 187 GLN A N 1
ATOM 1498 C CA . GLN A 1 187 ? -34.350 -20.547 -11.380 1.00 46.50 187 GLN A CA 1
ATOM 1499 C C . GLN A 1 187 ? -35.665 -20.096 -10.708 1.00 46.50 187 GLN A C 1
ATOM 1501 O O . GLN A 1 187 ? -36.433 -19.376 -11.334 1.00 46.50 187 GLN A O 1
ATOM 1506 N N . ASN A 1 188 ? -35.885 -20.407 -9.425 1.00 45.97 188 ASN A N 1
ATOM 1507 C CA . ASN A 1 188 ? -37.089 -20.030 -8.677 1.00 45.97 188 ASN A CA 1
ATOM 1508 C C . ASN A 1 188 ? -36.885 -18.916 -7.628 1.00 45.97 188 ASN A C 1
ATOM 1510 O O . ASN A 1 188 ? -37.793 -18.647 -6.847 1.00 45.97 188 ASN A O 1
ATOM 1514 N N . CYS A 1 189 ? -35.735 -18.231 -7.583 1.00 43.06 189 CYS A N 1
ATOM 1515 C CA . CYS A 1 189 ? -35.554 -17.106 -6.652 1.00 43.06 189 CYS A CA 1
ATOM 1516 C C . CYS A 1 189 ? -36.115 -15.786 -7.210 1.00 43.06 189 CYS A C 1
ATOM 1518 O O . CYS A 1 189 ? -35.439 -15.077 -7.960 1.00 43.06 189 CYS A O 1
ATOM 1520 N N . PHE A 1 190 ? -37.323 -15.411 -6.780 1.00 43.28 190 PHE A N 1
ATOM 1521 C CA . PHE A 1 190 ? -37.816 -14.036 -6.897 1.00 43.28 190 PHE A CA 1
ATOM 1522 C C . PHE A 1 190 ? -37.053 -13.130 -5.917 1.00 43.28 190 PHE A C 1
ATOM 1524 O O . PHE A 1 190 ? -37.170 -13.255 -4.700 1.00 43.28 190 PHE A O 1
ATOM 1531 N N . VAL A 1 191 ? -36.243 -12.210 -6.447 1.00 43.47 191 VAL A N 1
ATOM 1532 C CA . VAL A 1 191 ? -35.526 -11.205 -5.649 1.00 43.47 191 VAL A CA 1
ATOM 1533 C C . VAL A 1 191 ? -36.462 -10.022 -5.407 1.00 43.47 191 VAL A C 1
ATOM 1535 O O . VAL A 1 191 ? -36.627 -9.168 -6.274 1.00 43.47 191 VAL A O 1
ATOM 1538 N N . GLY A 1 192 ? -37.086 -9.977 -4.230 1.00 40.38 192 GLY A N 1
ATOM 1539 C CA . GLY A 1 192 ? -37.803 -8.793 -3.755 1.00 40.38 192 GLY A CA 1
ATOM 1540 C C . GLY A 1 192 ? -36.849 -7.665 -3.335 1.00 40.38 192 GLY A C 1
ATOM 1541 O O . GLY A 1 192 ? -35.702 -7.915 -2.955 1.00 40.38 192 GLY A O 1
ATOM 1542 N N . LEU A 1 193 ? -37.357 -6.426 -3.353 1.00 36.88 193 LEU A N 1
ATOM 1543 C CA . LEU A 1 193 ? -36.668 -5.143 -3.093 1.00 36.88 193 LEU A CA 1
ATOM 1544 C C . LEU A 1 193 ? -35.864 -5.038 -1.776 1.00 36.88 193 LEU A C 1
ATOM 1546 O O . LEU A 1 193 ? -35.132 -4.069 -1.592 1.00 36.88 193 LEU A O 1
ATOM 1550 N N . TYR A 1 194 ? -35.937 -6.032 -0.887 1.00 38.00 194 TYR A N 1
ATOM 1551 C CA . TYR A 1 194 ? -35.235 -6.053 0.402 1.00 38.00 194 TYR A CA 1
ATOM 1552 C C . TYR A 1 194 ? -34.196 -7.175 0.563 1.00 38.00 194 TYR A C 1
ATOM 1554 O O . TYR A 1 194 ? -33.546 -7.251 1.602 1.00 38.00 194 TYR A O 1
ATOM 1562 N N . GLY A 1 195 ? -33.968 -8.018 -0.451 1.00 39.62 195 GLY A N 1
ATOM 1563 C CA . GLY A 1 195 ? -32.831 -8.951 -0.455 1.00 39.62 195 GLY A CA 1
ATOM 1564 C C . GLY A 1 195 ? -32.844 -10.045 0.626 1.00 39.62 195 GLY A C 1
ATOM 1565 O O . GLY A 1 195 ? -31.781 -10.574 0.945 1.00 39.62 195 GLY A O 1
ATOM 1566 N N . ILE A 1 196 ? -34.008 -10.407 1.174 1.00 37.41 196 ILE A N 1
ATOM 1567 C CA . ILE A 1 196 ? -34.160 -11.563 2.072 1.00 37.41 196 ILE A CA 1
ATOM 1568 C C . ILE A 1 196 ? -34.776 -12.717 1.274 1.00 37.41 196 ILE A C 1
ATOM 1570 O O . ILE A 1 196 ? -35.876 -12.593 0.744 1.00 37.41 196 ILE A O 1
ATOM 1574 N N . CYS A 1 197 ? -34.061 -13.840 1.185 1.00 35.22 197 CYS A N 1
ATOM 1575 C CA . CYS A 1 197 ? -34.586 -15.102 0.666 1.00 35.22 197 CYS A CA 1
ATOM 1576 C C . CYS A 1 197 ? -35.305 -15.823 1.816 1.00 35.22 197 CYS A C 1
ATOM 1578 O O . CYS A 1 197 ? -34.658 -16.499 2.611 1.00 35.22 197 CYS A O 1
ATOM 1580 N N . GLY A 1 198 ? -36.616 -15.618 1.956 1.00 33.97 198 GLY A N 1
ATOM 1581 C CA . GLY A 1 198 ? -37.447 -16.331 2.928 1.00 33.97 198 GLY A CA 1
ATOM 1582 C C . GLY A 1 198 ? -38.188 -17.489 2.265 1.00 33.97 198 GLY A C 1
ATOM 1583 O O . GLY A 1 198 ? -38.935 -17.272 1.315 1.00 33.97 198 GLY A O 1
ATOM 1584 N N . THR A 1 199 ? -37.999 -18.712 2.759 1.00 34.12 199 THR A N 1
ATOM 1585 C CA . THR A 1 199 ? -38.898 -19.842 2.490 1.00 34.12 199 THR A CA 1
ATOM 1586 C C . THR A 1 199 ? -40.186 -19.639 3.282 1.00 34.12 199 THR A C 1
ATOM 1588 O O . THR A 1 199 ? -40.179 -19.769 4.505 1.00 34.12 199 THR A O 1
ATOM 1591 N N . ILE A 1 200 ? -41.283 -19.311 2.599 1.00 33.09 200 ILE A N 1
ATOM 1592 C CA . ILE A 1 200 ? -42.631 -19.388 3.171 1.00 33.09 200 ILE A CA 1
ATOM 1593 C C . ILE A 1 200 ? -43.096 -20.830 2.970 1.00 33.09 200 ILE A C 1
ATOM 1595 O O . ILE A 1 200 ? -43.454 -21.221 1.863 1.00 33.09 200 ILE A O 1
ATOM 1599 N N . GLY A 1 201 ? -43.015 -21.631 4.030 1.00 31.53 201 GLY A N 1
ATOM 1600 C CA . GLY A 1 201 ? -43.782 -22.864 4.144 1.00 31.53 201 GLY A CA 1
ATOM 1601 C C . GLY A 1 201 ? -45.111 -22.533 4.808 1.00 31.53 201 GLY A C 1
ATOM 1602 O O . GLY A 1 201 ? -45.128 -22.147 5.975 1.00 31.53 201 GLY A O 1
ATOM 1603 N N . THR A 1 202 ? -46.208 -22.664 4.071 1.00 29.17 202 THR A N 1
ATOM 1604 C CA . THR A 1 202 ? -47.557 -22.751 4.635 1.00 29.17 202 THR A CA 1
ATOM 1605 C C . THR A 1 202 ? -48.237 -23.981 4.057 1.00 29.17 202 THR A C 1
ATOM 1607 O O . THR A 1 202 ? -48.309 -24.099 2.834 1.00 29.17 202 THR A O 1
ATOM 1610 N N . THR A 1 203 ? -48.714 -24.808 4.999 1.00 33.91 203 THR A N 1
ATOM 1611 C CA . THR A 1 203 ? -49.477 -26.073 4.923 1.00 33.91 203 THR A CA 1
ATOM 1612 C C . THR A 1 203 ? -48.806 -27.261 4.259 1.00 33.91 203 THR A C 1
ATOM 1614 O O . THR A 1 203 ? -48.605 -27.222 3.029 1.00 33.91 203 THR A O 1
#

Foldseek 3Di:
DKDKQQQDQLQQFFALVLLLVLCVVVPDDPVVSVVVSCVFQVDWDFDQDPNDTHDIHRRRDGGDPPDPVSVVSSVSLVVVLVVLQVVCCVVVQFVADAPDPPGDHDQWDDDPSIIMGGGDPDPSSVVSVLVSLVSGRSGCNVVCVVQVCVLVVDPDDPVVSVVVVCVVVLNPPDPVSVVVVPDPDDPPDDQDPPRDDDDDDDD

pLDDT: mean 72.3, std 17.07, range [29.17, 94.25]

Nearest PDB structures (foldseek):
  8c8j-assembly1_A  TM=8.558E-01  e=2.267E-06  Homo sapiens
  8ibz-assembly1_C  TM=8.540E-01  e=1.394E-05  Bombyx mori
  8gh6-assembly1_A  TM=8.185E-01  e=1.163E-05  Bombyx mori
  8sxu-assembly1_A  TM=8.346E-01  e=2.404E-05  Homo sapiens
  8ibx-assembly1_C  TM=8.260E-01  e=1.093E-04  Bombyx mori

InterPro domains:
  IPR000477 Reverse transcriptase domain [PF00078] (2-133)
  IPR043502 DNA/RNA polymerase superfamily [SSF56672] (2-143)
  IPR052343 Diverse Retrotransposon and Effector-Associated Protein [PTHR46890] (10-129)

Mean predicted aligned error: 14.4 Å

Radius of gyration: 21.58 Å; Cα contacts (8 Å, |Δi|>4): 202; chains: 1; bounding box: 72×43×59 Å

Sequence (203 aa):
MALKLDRSKAYDRLEWGYMQQVLVKMGFHERWVKLMMECITSATYSVIINGERHGHIIPTGGLRQGDPLSLYLFLMCIEGLHGLISIAARDNEIRGVSICRAGPRLTHLFFADDNLIFHKAKDGECQKLLDLLAKVPSTASYVWKSIVRAIWSLDIPGNVRNFVWRSCRNSLPSKTNLMQRKRRLNQNCFVGLYGICGTIGTT

Secondary structure (DSSP, 8-state):
-EEEEE-TTTTTT--HHHHHHHHHHTT--HHHHHHHHHHHHS--EEEEETTEEEEEEPPSS---TT-HHHHHHHHHHHHHHHHHHHHHHHTTS---B-SSTTSPPB-EEEETTEEEEE--S-HHHHHHHHHHHHT-TTTTHHHHHHHHHHHHHS---HHHHHHHHHHHTT-S--HHHHHHTT----TT----TT---------

=== Feature glossary ===
The features interleaved in this record are:

— What the protein is —

Sequence gives the chain of amino acids in standard one-letter code (A=alanine, C=cysteine, …, Y=tyrosine), read N→C. It is the only feature that is directly encoded by the gene; all structural features are derived from the folded form of this sequence.

Database cross-references. InterPro integrates a dozen domain/family signature databases into unified entries with residue-range hits. GO terms attach function/process/location labels with evidence codes. CATH codes position the fold in a four-level structural taxonomy. Organism is the NCBI-taxonomy species name.

— Where its atoms are —

Atomic coordinates in PDBx/mmCIF format — the same representation the Protein Data Bank distributes. Each line of the _atom_site loop places one backbone atom in Cartesian space (units: ångströms, origin: arbitrary).

The six renders are orthographic views along the three Cartesian axes in both directions. Representation (cartoon, sticks, or surface) and color scheme (sequence-rainbow or by-chain) vary across proteins so the training set covers all the common visualization conventions.

— Local backbone conformation —

Eight-state secondary structure (DSSP): H is the canonical α-helix, G the tighter 3₁₀-helix, I the wider π-helix; E/B are β-structure, T and S are turns and bends, and '-' is everything else. DSSP derives these from the pattern of main-chain N–H···O=C hydrogen bonds, not from the sequence.

P-SEA three-state annotation labels each residue as helix, strand, or coil based purely on the geometry of the Cα trace. It serves as a fallback when the full backbone (and thus DSSP) is unavailable.

The φ/ψ torsion pair specifies the backbone conformation at each residue. φ rotates about the N–Cα bond, ψ about the Cα–C bond. Steric clashes forbid most of the (φ, ψ) plane — the allowed regions (α-helix basin, β-sheet basin, left-handed helix) are the Ramachandran-allowed regions.

— Global shape and packing —

The geometric summary reports three shape descriptors. Rg (radius of gyration) measures how spread out the Cα atoms are about their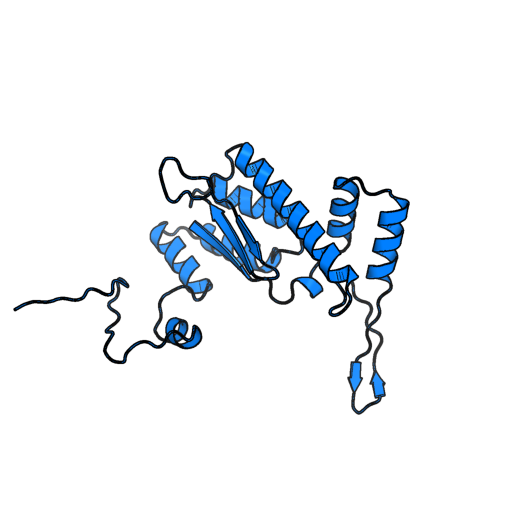 centre of mass; compact globular proteins have small Rg, elongated or unfolded ones large. Cα contacts (<8 Å, |i−j|>4) count long-range residue pairs in spatial proximity — high for tightly packed folds, near zero for rods or random coil. The bounding-box extents give the protein's footprint along x, y, z in Å.

Solvent-accessible surface area (SASA) is the area in Å² traced out by the centre of a 1.4 Å probe sphere (a water molecule) rolled over the protein's van der Waals surface (Shrake–Rupley / Lee–Richards construction). Buried residues have near-zero SASA; fully exposed residues can exceed 200 Å². The total SASA scales roughly with the number of surface residues.

The contact map is a binary N×N matrix image: pixel (i, j) is dark where Cα_i and Cα_j are within 8 Å and |i−j|>4. Because the |i−j|>4 filter removes local helical contacts, off-diagonal stripes parallel to the main diagonal indicate parallel β-sheets; stripes perpendicular to it indicate antiparallel β-sheets. The Ramachandran plot scatters every residue's (φ, ψ) pair against the sterically allowed regions. The PAE heatmap renders the predicted-aligned-error matrix.

— Structural neighborhood —

3Di is Foldseek's structural alphabet. Each residue is assigned one of twenty discrete states based on how its Cα sits relative to its spatial (not sequential) neighbors. Aligning 3Di strings finds structural homologs roughly as well as ful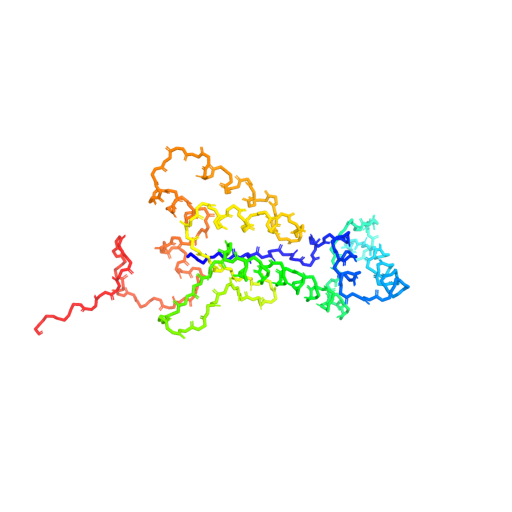l 3D superposition, but orders of magnitude faster.

Nearest PDB neighbors are the top structural matches found by Foldseek when searching this structure against the entire Protein Data Bank. Each hit reports a TM-score (0 to 1; >0.5 almost always implies the same fold) and an E-value. These are *structural* homologs — they may share no detectable sequence similarity.

— Confidence and disorder —

For AlphaFold models, the B-factor field carries pLDDT — the model's own estimate of local accuracy on a 0–100 scale. Regions with pLDDT<50 should be treated as essentially unmodeled; they often correspond to intrinsically disordered segments.

Crystallographic B-factors measure how much each atom's electron density is smeared out, in Å². They rise in mobile loops and surface residues and fall in the buried interior. In AlphaFold models this column is repurposed to hold pLDDT instead.

Predicted aligned error is AlphaFold's pairwise confidence. Unlike pLDDT (per-residue), PAE is per-residue-pair and captures whether two parts of the structure are correctly placed relative to each other. Units are ångströms of expected positional error.